Protein 8YF3 (pdb70)

Foldseek 3Di:
DAPADALVLLVVLQVQQLFEEEAECQFLHQLVSLLSNLRYPYLAYEHQDPQRVVLNCVSVVVHHYDNDDLLVDALVNVCVSRVHDAQRHAEYHYEDDEVPDDDDVLVSSLRRCLRRVHQKYKYWYDYDDDPVGPVVVVVVSCVSLVVSAWDKDKDWDQCQQQQFLARDTTIMMMIGHNVLCVLLVNDNVCVVLLQFHGDDDFHHLLNFQPDADDDVVVVVVQLVVQCPDDCCVQFVVQDDAQDCQWAPSVVSVEIEGHRNGRGYQQALQQRYAYRHGRGGDFLQSLCRSLNHHNPRDRDDDRSRSSNSSRPHRRSSSSNSSSNSCCVSGVVSD

Solvent-accessible surface area: 14951 Å² total; per-residue (Å²): 115,162,11,75,10,102,15,89,38,0,70,78,9,48,90,97,55,82,5,31,0,0,0,0,35,6,21,1,0,2,8,0,0,0,0,3,13,6,0,0,107,10,22,0,0,5,19,122,68,116,34,2,57,125,0,0,38,44,0,5,108,106,12,70,48,12,68,60,36,7,87,139,12,69,2,37,47,0,17,176,81,30,62,28,144,58,119,80,0,22,0,0,2,1,28,3,58,113,200,137,149,143,96,36,19,3,77,41,0,10,91,0,0,129,32,0,34,0,33,0,0,1,0,6,5,54,56,57,44,83,182,69,73,32,177,79,18,60,51,134,0,38,84,16,0,84,124,21,33,5,15,12,19,50,84,87,2,46,0,0,54,12,22,0,0,0,32,10,87,69,23,1,0,0,0,0,15,84,76,9,0,92,149,23,45,17,68,115,159,59,10,72,52,0,12,5,103,80,96,33,167,49,10,25,0,23,99,16,15,53,77,33,159,49,85,104,139,62,19,93,59,24,31,57,149,10,44,151,29,39,79,48,134,147,23,1,55,121,5,70,104,79,10,166,123,52,13,41,5,146,113,94,122,28,66,0,0,0,69,126,87,13,0,8,26,5,58,32,105,28,35,15,4,6,20,59,67,17,3,48,3,0,12,32,6,14,25,4,0,0,0,0,0,57,71,6,80,22,31,40,61,68,79,67,37,16,46,13,0,7,142,8,4,0,0,9,1,4,29,20,0,0,68,10,0,50,126,58,0,15,59,109,86

B-factor: mean 28.95, std 9.57, range [14.94, 94.4]

Sequence (333 aa):
MKLPYKLQDVYDGESQAKFTVISTFAGGGGSSTGYRLAGAKILCINEFVEEARKTYAANYPSTPIVPDDIKQLTGGDFLKITGLKPRELDILDGSPPCVENIEDLFFEFIRVAKGIQPKVIVAENVKGLTIGEAKTYYAKITNAFEDIGYLVTSKVMKSSHYGVGQARERLIFIAVRQDIADKVGLNILTVSSLFPPTSSEDTTIGDIIGGVEQDPEYIQSLVDHMTKSGIYKKVVSKMPKNPKKILSGMDYNTKRASFYKPSPTLTASGGLIHWNEDRVLSVPELKRIQSLPDDFILTGSHSQQTERVGRMVPPLMMKAIAENIYKEVLSKL

Secondary structure (DSSP, 8-state):
--S---HHHHHHHHTT--EEEEEES-TTSHHHHHHHHTTEEEEEEE---HHHHHHHHHH-TTS-EE-S-GGG--HHHHHHHHTPPTT--SEEEE----------HHHHHHHHHHHH--SEEEEEE-----TTTHHHHHHHHHHHHHHTTEEEEEEEEEGGGTT-SB--EEEEEEEEEHHHHHHHT--TTTGGGGSPPP--S---HHHH-TT----HHHHHHHHHHHHTSHHHHHTGGGSPSS-SS-EEGGG---EE--TTSPBPPP-SS--PBPSSSSSBPPHHHHHHHTT--TT----S-HHHHHHHHHTPPPHHHHHHHHHHHHHHTGGG-

Nearest PDB structures (foldseek):
  2uz4-assembly1_A  TM=7.496E-01  e=6.036E-19  Haemophilus parahaemolyticus
  2uyc-assembly1_A  TM=7.485E-01  e=6.036E-19  Haemophilus haemolyticus
  1svu-assembly2_B  TM=7.707E-01  e=8.615E-19  Haemophilus haemolyticus
  2i9k-assembly1_A  TM=7.432E-01  e=4.762E-19  Haemophilus haemolyticus
  2z6q-assembly1_A  TM=7.399E-01  e=6.861E-18  Haemophilus parahaemolyticus

Radius of gyration: 20.13 Å; Cα contacts (8 Å, |Δi|>4): 696; chains: 1; bounding box: 50×45×51 Å

Structure (mmCIF, N/CA/C/O backbone):
data_8YF3
#
_entry.id   8YF3
#
_cell.length_a   40.261
_cell.length_b   42.131
_cell.length_c   98.003
_cell.angle_alpha   90.00
_cell.angle_beta   96.05
_cell.angle_gamma   90.00
#
_symmetry.space_group_name_H-M   'P 1 21 1'
#
loop_
_entity.id
_entity.type
_entity.pdbx_description
1 polymer 'Cytosine-specific methyltransferase'
2 non-polymer '(2S)-4-[{[(2S,3S,4R,5R)-5-(6-amino-9H-purin-9-yl)-3,4-dihydroxytetrahydrofuran-2-yl]methyl}(carboxylatomethyl)sulfonio] -2-ammoniobutanoate'
3 water water
#
loop_
_atom_site.group_PDB
_atom_site.id
_atom_site.type_symbol
_atom_site.label_atom_id
_atom_site.label_alt_id
_atom_site.label_comp_id
_atom_site.label_asym_id
_atom_site.label_entity_id
_atom_site.label_seq_id
_atom_site.pdbx_PDB_ins_code
_atom_site.Cartn_x
_atom_site.Cartn_y
_atom_site.Cartn_z
_atom_site.occupancy
_atom_site.B_iso_or_equiv
_atom_site.auth_seq_id
_atom_site.auth_comp_id
_atom_site.auth_asym_id
_atom_site.auth_atom_id
_atom_site.pdbx_PDB_model_num
ATOM 1 N N . MET A 1 1 ? -1.314 -2.959 34.159 1.00 46.60 1 MET A N 1
ATOM 2 C CA . MET A 1 1 ? -0.520 -3.783 35.062 1.00 49.00 1 MET A CA 1
ATOM 3 C C . MET A 1 1 ? 0.128 -2.948 36.166 1.00 44.78 1 MET A C 1
ATOM 4 O O . MET A 1 1 ? 0.354 -1.747 36.001 1.00 47.46 1 MET A O 1
ATOM 9 N N . LYS A 1 2 ? 0.412 -3.600 37.291 1.00 44.19 2 LYS A N 1
ATOM 10 C CA . LYS A 1 2 ? 1.014 -2.984 38.466 1.00 44.92 2 LYS A CA 1
ATOM 11 C C . LYS A 1 2 ? 2.466 -3.434 38.610 1.00 37.38 2 LYS A C 1
ATOM 12 O O . LYS A 1 2 ? 2.800 -4.583 38.307 1.00 34.75 2 LYS A O 1
ATOM 18 N N . LEU A 1 3 ? 3.332 -2.519 39.067 1.00 33.14 3 LEU A N 1
ATOM 19 C CA . LEU A 1 3 ? 4.721 -2.877 39.347 1.00 34.80 3 LEU A CA 1
ATOM 20 C C . LEU A 1 3 ? 4.915 -3.166 40.835 1.00 34.34 3 LEU A C 1
ATOM 21 O O . LEU A 1 3 ? 4.408 -2.424 41.685 1.00 38.86 3 LEU A O 1
ATOM 26 N N . PRO A 1 4 ? 5.661 -4.212 41.199 1.00 30.00 4 PRO A N 1
ATOM 27 C CA . PRO A 1 4 ? 6.438 -5.089 40.319 1.00 29.98 4 PRO A CA 1
ATOM 28 C C . PRO A 1 4 ? 5.676 -6.299 39.803 1.00 23.09 4 PRO A C 1
ATOM 29 O O . PRO A 1 4 ? 4.626 -6.677 40.317 1.00 27.32 4 PRO A O 1
ATOM 33 N N . TYR A 1 5 ? 6.229 -6.929 38.774 1.00 19.77 5 TYR A N 1
ATOM 34 C CA . TYR A 1 5 ? 5.761 -8.202 38.253 1.00 22.79 5 TYR A CA 1
ATOM 35 C C . TYR A 1 5 ? 6.993 -9.022 37.918 1.00 23.80 5 TYR A C 1
ATOM 36 O O . TYR A 1 5 ? 8.117 -8.523 37.958 1.00 25.48 5 TYR A O 1
ATOM 45 N N . LYS A 1 6 ? 6.790 -10.291 37.602 1.00 25.94 6 LYS A N 1
ATOM 46 C CA . LYS A 1 6 ? 7.906 -11.191 37.381 1.00 21.72 6 LYS A CA 1
ATOM 47 C C . LYS A 1 6 ? 7.750 -11.896 36.036 1.00 26.58 6 LYS A C 1
ATOM 48 O O . LYS A 1 6 ? 6.700 -11.831 35.384 1.00 25.43 6 LYS A O 1
ATOM 54 N N . LEU A 1 7 ? 8.830 -12.565 35.615 1.00 27.19 7 LEU A N 1
ATOM 55 C CA . LEU A 1 7 ? 8.839 -13.246 34.324 1.00 28.24 7 LEU A CA 1
ATOM 56 C C . LEU A 1 7 ? 7.664 -14.202 34.170 1.00 26.90 7 LEU A C 1
ATOM 57 O O . LEU A 1 7 ? 7.130 -14.350 33.065 1.00 26.86 7 LEU A O 1
ATOM 62 N N . GLN A 1 8 ? 7.246 -14.849 35.260 1.00 23.93 8 GLN A N 1
ATOM 63 C CA . GLN A 1 8 ? 6.159 -15.813 35.174 1.00 30.20 8 GLN A CA 1
ATOM 64 C C . GLN A 1 8 ? 4.861 -15.153 34.718 1.00 26.01 8 GLN A C 1
ATOM 65 O O . GLN A 1 8 ? 4.053 -15.798 34.053 1.00 25.34 8 GLN A O 1
ATOM 71 N N . ASP A 1 9 ? 4.646 -13.879 35.061 1.00 26.68 9 ASP A N 1
ATOM 72 C CA . ASP A 1 9 ? 3.479 -13.170 34.546 1.00 27.82 9 ASP A CA 1
ATOM 73 C C . ASP A 1 9 ? 3.598 -12.950 33.043 1.00 24.35 9 ASP A C 1
ATOM 74 O O . ASP A 1 9 ? 2.599 -12.999 32.319 1.00 24.62 9 ASP A O 1
ATOM 79 N N . VAL A 1 10 ? 4.815 -12.706 32.558 1.00 22.68 10 VAL A N 1
ATOM 80 C CA . VAL A 1 10 ? 5.044 -12.572 31.122 1.00 25.56 10 VAL A CA 1
ATOM 81 C C . VAL A 1 10 ? 4.740 -13.886 30.418 1.00 26.72 10 VAL A C 1
ATOM 82 O O . VAL A 1 10 ? 4.077 -13.918 29.372 1.00 26.16 10 VAL A O 1
ATOM 86 N N . TYR A 1 11 ? 5.227 -14.993 30.983 1.00 26.12 11 TYR A N 1
ATOM 87 C CA . TYR A 1 11 ? 4.916 -16.305 30.427 1.00 28.31 11 TYR A CA 1
ATOM 88 C C . TYR A 1 11 ? 3.417 -16.582 30.478 1.00 28.08 11 TYR A C 1
ATOM 89 O O . TYR A 1 11 ? 2.851 -17.138 29.531 1.00 32.30 11 TYR A O 1
ATOM 98 N N . ASP A 1 12 ? 2.755 -16.195 31.573 1.00 26.61 12 ASP A N 1
ATOM 99 C CA . ASP A 1 12 ? 1.313 -16.404 31.674 1.00 28.27 12 ASP A CA 1
ATOM 100 C C . ASP A 1 12 ? 0.571 -15.652 30.574 1.00 28.74 12 ASP A C 1
ATOM 101 O O . ASP A 1 12 ? -0.293 -16.219 29.896 1.00 27.65 12 ASP A O 1
ATOM 106 N N . GLY A 1 13 ? 0.892 -14.369 30.385 1.00 29.28 13 GLY A N 1
ATOM 107 C CA . GLY A 1 13 ? 0.280 -13.613 29.300 1.00 26.78 13 GLY A CA 1
ATOM 108 C C . GLY A 1 13 ? 0.576 -14.211 27.938 1.00 30.62 13 GLY A C 1
ATOM 109 O O . GLY A 1 13 ? -0.313 -14.332 27.091 1.00 34.35 13 GLY A O 1
ATOM 110 N N . GLU A 1 14 ? 1.831 -14.596 27.711 1.00 29.02 14 GLU A N 1
ATOM 111 C CA . GLU A 1 14 ? 2.214 -15.208 26.444 1.00 30.83 14 GLU A CA 1
ATOM 112 C C . GLU A 1 14 ? 1.411 -16.472 26.156 1.00 33.14 14 GLU A C 1
ATOM 113 O O . GLU A 1 14 ? 1.133 -16.782 24.990 1.00 30.42 14 GLU A O 1
ATOM 119 N N . SER A 1 15 ? 1.009 -17.201 27.199 1.00 28.58 15 SER A N 1
ATOM 120 C CA . SER A 1 15 ? 0.352 -18.483 27.000 1.00 31.28 15 SER A CA 1
ATOM 121 C C . SER A 1 15 ? -1.032 -18.334 26.375 1.00 33.11 15 SER A C 1
ATOM 122 O O . SER A 1 15 ? -1.567 -19.319 25.851 1.00 32.40 15 SER A O 1
ATOM 125 N N . GLN A 1 16 ? -1.617 -17.133 26.420 1.00 31.47 16 GLN A N 1
ATOM 126 C CA . GLN A 1 16 ? -2.896 -16.906 25.754 1.00 33.72 16 GLN A CA 1
ATOM 127 C C . GLN A 1 16 ? -2.778 -17.100 24.248 1.00 33.73 16 GLN A C 1
ATOM 128 O O . GLN A 1 16 ? -3.712 -17.595 23.606 1.00 32.11 16 GLN A O 1
ATOM 134 N N . ALA A 1 17 ? -1.641 -16.705 23.667 1.00 28.14 17 ALA A N 1
ATOM 135 C CA . ALA A 1 17 ? -1.402 -16.816 22.228 1.00 28.19 17 ALA A CA 1
ATOM 136 C C . ALA A 1 17 ? -2.575 -16.247 21.425 1.00 30.38 17 ALA A C 1
ATOM 137 O O . ALA A 1 17 ? -3.159 -16.910 20.559 1.00 28.44 17 ALA A O 1
ATOM 139 N N . LYS A 1 18 ? -2.926 -14.998 21.719 1.00 30.95 18 LYS A N 1
ATOM 140 C CA . LYS A 1 18 ? -4.093 -14.371 21.112 1.00 24.96 18 LYS A CA 1
ATOM 141 C C . LYS A 1 18 ? -3.799 -13.706 19.776 1.00 27.35 18 LYS A C 1
ATOM 142 O O . LYS A 1 18 ? -4.730 -13.493 18.994 1.00 24.23 18 LYS A O 1
ATOM 148 N N . PHE A 1 19 ? -2.540 -13.386 19.493 1.00 20.53 19 PHE A N 1
ATOM 149 C CA . PHE A 1 19 ? -2.139 -12.817 18.214 1.00 19.59 19 PHE A CA 1
ATOM 150 C C . PHE A 1 19 ? -0.642 -13.052 18.057 1.00 21.40 19 PHE A C 1
ATOM 151 O O . PHE A 1 19 ? 0.058 -13.345 19.032 1.00 20.53 19 PHE A O 1
ATOM 159 N N . THR A 1 20 ? -0.158 -12.927 16.827 1.00 20.70 20 THR A N 1
ATOM 160 C CA . THR A 1 20 ? 1.229 -13.246 16.504 1.00 19.42 20 THR A CA 1
ATOM 161 C C . THR A 1 20 ? 2.030 -11.974 16.291 1.00 18.81 20 THR A C 1
ATOM 162 O O . THR A 1 20 ? 1.517 -10.991 15.740 1.00 16.12 20 THR A O 1
ATOM 166 N N . VAL A 1 21 ? 3.298 -12.008 16.726 1.00 20.87 21 VAL A N 1
ATOM 167 C CA . VAL A 1 21 ? 4.204 -10.871 16.623 1.00 19.70 21 VAL A CA 1
ATOM 168 C C . VAL A 1 21 ? 5.571 -11.341 16.119 1.00 19.65 21 VAL A C 1
ATOM 169 O O . VAL A 1 21 ? 6.078 -12.394 16.523 1.00 19.63 21 VAL A O 1
ATOM 173 N N . ILE A 1 22 ? 6.156 -10.568 15.210 1.00 19.06 22 ILE A N 1
ATOM 174 C CA . ILE A 1 22 ? 7.586 -10.627 14.946 1.00 19.18 22 ILE A CA 1
ATOM 175 C C . ILE A 1 22 ? 8.193 -9.315 15.423 1.00 20.05 22 ILE A C 1
ATOM 176 O O . ILE A 1 22 ? 7.722 -8.236 15.049 1.00 19.64 22 ILE A O 1
ATOM 181 N N . SER A 1 23 ? 9.221 -9.402 16.269 1.00 21.54 23 SER A N 1
ATOM 182 C CA . SER A 1 23 ? 9.891 -8.216 16.789 1.00 20.49 23 SER A CA 1
ATOM 183 C C . SER A 1 23 ? 11.261 -8.107 16.129 1.00 21.45 23 SER A C 1
ATOM 184 O O . SER A 1 23 ? 12.161 -8.899 16.431 1.00 22.05 23 SER A O 1
ATOM 187 N N . THR A 1 24 ? 11.415 -7.126 15.239 1.00 20.44 24 THR A N 1
ATOM 188 C CA . THR A 1 24 ? 12.708 -6.776 14.667 1.00 20.35 24 THR A CA 1
ATOM 189 C C . THR A 1 24 ? 13.416 -5.760 15.565 1.00 20.91 24 THR A C 1
ATOM 190 O O . THR A 1 24 ? 12.790 -5.056 16.362 1.00 21.07 24 THR A O 1
ATOM 194 N N . PHE A 1 25 ? 14.741 -5.676 15.422 1.00 18.99 25 PHE A N 1
ATOM 195 C CA . PHE A 1 25 ? 15.546 -4.860 16.327 1.00 18.36 25 PHE A CA 1
ATOM 196 C C . PHE A 1 25 ? 15.166 -5.178 17.769 1.00 18.24 25 PHE A C 1
ATOM 197 O O . PHE A 1 25 ? 14.853 -4.300 18.571 1.00 17.99 25 PHE A O 1
ATOM 205 N N . ALA A 1 26 ? 15.149 -6.474 18.079 1.00 15.83 26 ALA A N 1
ATOM 206 C CA . ALA A 1 26 ? 14.439 -6.930 19.264 1.00 19.33 26 ALA A CA 1
ATOM 207 C C . ALA A 1 26 ? 15.147 -6.531 20.551 1.00 20.18 26 ALA A C 1
ATOM 208 O O . ALA A 1 26 ? 14.494 -6.409 21.589 1.00 17.00 26 ALA A O 1
ATOM 210 N N . GLY A 1 27 ? 16.465 -6.317 20.509 1.00 18.15 27 GLY A N 1
ATOM 211 C CA . GLY A 1 27 ? 17.182 -5.891 21.697 1.00 17.62 27 GLY A CA 1
ATOM 212 C C . GLY A 1 27 ? 17.216 -6.959 22.780 1.00 20.88 27 GLY A C 1
ATOM 213 O O . GLY A 1 27 ? 17.189 -8.171 22.517 1.00 19.09 27 GLY A O 1
ATOM 214 N N . GLY A 1 28 ? 17.301 -6.494 24.028 1.00 19.47 28 GLY A N 1
ATOM 215 C CA . GLY A 1 28 ? 17.089 -7.378 25.153 1.00 19.53 28 GLY A CA 1
ATOM 216 C C . GLY A 1 28 ? 15.651 -7.827 25.307 1.00 22.05 28 GLY A C 1
ATOM 217 O O . GLY A 1 28 ? 15.385 -8.743 26.092 1.00 21.80 28 GLY A O 1
ATOM 218 N N . GLY A 1 29 ? 14.732 -7.212 24.574 1.00 22.70 29 GLY A N 1
ATOM 219 C CA . GLY A 1 29 ? 13.353 -7.641 24.550 1.00 18.99 29 GLY A CA 1
ATOM 220 C C . GLY A 1 29 ? 12.398 -6.810 25.367 1.00 19.69 29 GLY A C 1
ATOM 221 O O . GLY A 1 29 ? 11.446 -7.370 25.923 1.00 21.51 29 GLY A O 1
ATOM 222 N N . GLY A 1 30 ? 12.609 -5.494 25.462 1.00 17.37 30 GLY A N 1
ATOM 223 C CA . GLY A 1 30 ? 11.634 -4.665 26.151 1.00 18.54 30 GLY A CA 1
ATOM 224 C C . GLY A 1 30 ? 10.290 -4.677 25.443 1.00 21.86 30 GLY A C 1
ATOM 225 O O . GLY A 1 30 ? 9.238 -4.814 26.074 1.00 21.05 30 GLY A O 1
ATOM 226 N N . SER A 1 31 ? 10.313 -4.562 24.114 1.00 19.81 31 SER A N 1
ATOM 227 C CA . SER A 1 31 ? 9.071 -4.566 23.333 1.00 17.99 31 SER A CA 1
ATOM 228 C C . SER A 1 31 ? 8.394 -5.924 23.395 1.00 18.47 31 SER A C 1
ATOM 229 O O . SER A 1 31 ? 7.191 -6.017 23.689 1.00 21.69 31 SER A O 1
ATOM 232 N N . SER A 1 32 ? 9.155 -6.987 23.113 1.00 20.09 32 SER A N 1
ATOM 233 C CA . SER A 1 32 ? 8.639 -8.348 23.232 1.00 21.84 32 SER A CA 1
ATOM 234 C C . SER A 1 32 ? 7.951 -8.570 24.567 1.00 23.28 32 SER A C 1
ATOM 235 O O . SER A 1 32 ? 6.878 -9.180 24.627 1.00 24.52 32 SER A O 1
ATOM 238 N N . THR A 1 33 ? 8.576 -8.109 25.656 1.00 22.44 33 THR A N 1
ATOM 239 C CA . THR A 1 33 ? 7.998 -8.311 26.980 1.00 22.93 33 THR A CA 1
ATOM 240 C C . THR A 1 33 ? 6.581 -7.744 27.046 1.00 21.82 33 THR A C 1
ATOM 241 O O . THR A 1 33 ? 5.668 -8.383 27.579 1.00 18.05 33 THR A O 1
ATOM 245 N N . GLY A 1 34 ? 6.381 -6.544 26.498 1.00 20.41 34 GLY A N 1
ATOM 246 C CA . GLY A 1 34 ? 5.059 -5.943 26.525 1.00 22.08 34 GLY A CA 1
ATOM 247 C C . GLY A 1 34 ? 4.074 -6.655 25.612 1.00 21.93 34 GLY A C 1
ATOM 248 O O . GLY A 1 34 ? 2.908 -6.848 25.973 1.00 22.57 34 GLY A O 1
ATOM 249 N N . TYR A 1 35 ? 4.529 -7.075 24.428 1.00 18.66 35 TYR A N 1
ATOM 250 C CA . TYR A 1 35 ? 3.674 -7.900 23.575 1.00 24.84 35 TYR A CA 1
ATOM 251 C C . TYR A 1 35 ? 3.246 -9.167 24.303 1.00 24.05 35 TYR A C 1
ATOM 252 O O . TYR A 1 35 ? 2.063 -9.521 24.308 1.00 22.49 35 TYR A O 1
ATOM 261 N N . ARG A 1 36 ? 4.191 -9.853 24.950 1.00 21.92 36 ARG A N 1
ATOM 262 C CA . ARG A 1 36 ? 3.843 -11.100 25.627 1.00 23.22 36 ARG A CA 1
ATOM 263 C C . ARG A 1 36 ? 2.836 -10.856 26.748 1.00 23.02 36 ARG A C 1
ATOM 264 O O . ARG A 1 36 ? 1.934 -11.671 26.971 1.00 25.69 36 ARG A O 1
ATOM 272 N N . LEU A 1 37 ? 2.969 -9.730 27.457 1.00 20.80 37 LEU A N 1
ATOM 273 C CA . LEU A 1 37 ? 2.051 -9.420 28.544 1.00 17.48 37 LEU A CA 1
ATOM 274 C C . LEU A 1 37 ? 0.642 -9.190 28.030 1.00 22.57 37 LEU A C 1
ATOM 275 O O . LEU A 1 37 ? -0.332 -9.435 28.752 1.00 18.59 37 LEU A O 1
ATOM 280 N N . ALA A 1 38 ? 0.517 -8.710 26.799 1.00 22.53 38 ALA A N 1
ATOM 281 C CA . ALA A 1 38 ? -0.779 -8.472 26.175 1.00 20.05 38 ALA A CA 1
ATOM 282 C C . ALA A 1 38 ? -1.337 -9.715 25.504 1.00 24.02 38 ALA A C 1
ATOM 283 O O . ALA A 1 38 ? -2.444 -9.664 24.951 1.00 24.94 38 ALA A O 1
ATOM 285 N N . GLY A 1 39 ? -0.601 -10.819 25.537 1.00 21.77 39 GLY A N 1
ATOM 286 C CA . GLY A 1 39 ? -1.081 -12.088 25.044 1.00 23.89 39 GLY A CA 1
ATOM 287 C C . GLY A 1 39 ? -0.427 -12.574 23.781 1.00 23.33 39 GLY A C 1
ATOM 288 O O . GLY A 1 39 ? -0.943 -13.514 23.168 1.00 25.54 39 GLY A O 1
ATOM 289 N N . ALA A 1 40 ? 0.699 -11.981 23.378 1.00 21.97 40 ALA A N 1
ATOM 290 C CA . ALA A 1 40 ? 1.282 -12.257 22.073 1.00 22.03 40 ALA A CA 1
ATOM 291 C C . ALA A 1 40 ? 2.091 -13.542 22.072 1.00 24.17 40 ALA A C 1
ATOM 292 O O . ALA A 1 40 ? 2.763 -13.875 23.049 1.00 25.33 40 ALA A O 1
ATOM 294 N N . LYS A 1 41 ? 2.034 -14.255 20.962 1.00 23.98 41 LYS A N 1
ATOM 295 C CA . LYS A 1 41 ? 2.974 -15.327 20.674 1.00 24.09 41 LYS A CA 1
ATOM 296 C C . LYS A 1 41 ? 4.050 -14.748 19.760 1.00 23.69 41 LYS A C 1
ATOM 297 O O . LYS A 1 41 ? 3.778 -14.435 18.598 1.00 22.62 41 LYS A O 1
ATOM 303 N N . ILE A 1 42 ? 5.263 -14.591 20.295 1.00 20.11 42 ILE A N 1
ATOM 304 C CA . ILE A 1 42 ? 6.403 -14.070 19.537 1.00 24.82 42 ILE A CA 1
ATOM 305 C C . ILE A 1 42 ? 6.891 -15.172 18.599 1.00 25.07 42 ILE A C 1
ATOM 306 O O . ILE A 1 42 ? 7.477 -16.156 19.054 1.00 24.17 42 ILE A O 1
ATOM 311 N N . LEU A 1 43 ? 6.660 -15.012 17.289 1.00 22.75 43 LEU A N 1
ATOM 312 C CA . LEU A 1 43 ? 7.049 -16.058 16.347 1.00 21.45 43 LEU A CA 1
ATOM 313 C C . LEU A 1 43 ? 8.559 -16.119 16.165 1.00 22.09 43 LEU A C 1
ATOM 314 O O . LEU A 1 43 ? 9.128 -17.212 16.033 1.00 22.85 43 LEU A O 1
ATOM 319 N N . CYS A 1 44 ? 9.218 -14.964 16.129 1.00 21.30 44 CYS A N 1
ATOM 320 C CA . CYS A 1 44 ? 10.676 -14.907 16.085 1.00 22.04 44 CYS A CA 1
ATOM 321 C C . CYS A 1 44 ? 11.096 -13.456 16.274 1.00 21.73 44 CYS A C 1
ATOM 322 O O . CYS A 1 44 ? 10.269 -12.541 16.265 1.00 18.47 44 CYS A O 1
ATOM 325 N N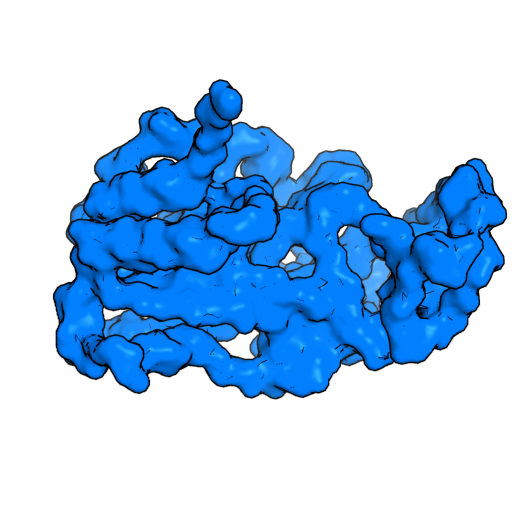 . ILE A 1 45 ? 12.397 -13.258 16.471 1.00 23.27 45 ILE A N 1
ATOM 326 C CA . ILE A 1 45 ? 12.962 -11.924 16.590 1.00 21.79 45 ILE A CA 1
ATOM 327 C C . ILE A 1 45 ? 14.150 -11.824 15.649 1.00 18.54 45 ILE A C 1
ATOM 328 O O . ILE A 1 45 ? 14.674 -12.831 15.174 1.00 19.98 45 ILE A O 1
ATOM 333 N N . ASN A 1 46 ? 14.550 -10.584 15.364 1.00 22.45 46 ASN A N 1
ATOM 334 C CA . ASN A 1 46 ? 15.791 -10.267 14.657 1.00 23.23 46 ASN A CA 1
ATOM 335 C C . ASN A 1 46 ? 16.614 -9.318 15.524 1.00 22.02 46 ASN A C 1
ATOM 336 O O . ASN A 1 46 ? 16.094 -8.292 15.988 1.00 18.41 46 ASN A O 1
ATOM 341 N N . GLU A 1 47 ? 17.899 -9.654 15.718 1.00 21.38 47 GLU A N 1
ATOM 342 C CA . GLU A 1 47 ? 18.808 -8.896 16.592 1.00 19.86 47 GLU A CA 1
ATOM 343 C C . GLU A 1 47 ? 20.236 -9.352 16.315 1.00 20.16 47 GLU A C 1
ATOM 344 O O . GLU A 1 47 ? 20.568 -10.516 16.564 1.00 21.29 47 GLU A O 1
ATOM 350 N N . PHE A 1 48 ? 21.093 -8.460 15.809 1.00 16.46 48 PHE A N 1
ATOM 351 C CA . PHE A 1 48 ? 22.389 -8.952 15.343 1.00 21.55 48 PHE A CA 1
ATOM 352 C C . PHE A 1 48 ? 23.545 -8.722 16.321 1.00 19.61 48 PHE A C 1
ATOM 353 O O . PHE A 1 48 ? 24.661 -9.160 16.032 1.00 22.65 48 PHE A O 1
ATOM 361 N N . VAL A 1 49 ? 23.311 -8.089 17.476 1.00 18.56 49 VAL A N 1
ATOM 362 C CA . VAL A 1 49 ? 24.351 -7.943 18.506 1.00 19.34 49 VAL A CA 1
ATOM 363 C C . VAL A 1 49 ? 24.323 -9.152 19.430 1.00 21.34 49 VAL A C 1
ATOM 364 O O . VAL A 1 49 ? 23.280 -9.481 20.005 1.00 21.92 49 VAL A O 1
ATOM 368 N N . GLU A 1 50 ? 25.490 -9.777 19.619 1.00 24.22 50 GLU A N 1
ATOM 369 C CA . GLU A 1 50 ? 25.578 -11.012 20.402 1.00 26.44 50 GLU A CA 1
ATOM 370 C C . GLU A 1 50 ? 25.037 -10.847 21.822 1.00 22.95 50 GLU A C 1
ATOM 371 O O . GLU A 1 50 ? 24.368 -11.746 22.341 1.00 20.79 50 GLU A O 1
ATOM 377 N N . GLU A 1 51 ? 25.350 -9.727 22.485 1.00 24.72 51 GLU A N 1
ATOM 378 C CA . GLU A 1 51 ? 24.985 -9.597 23.892 1.00 24.78 51 GLU A CA 1
ATOM 379 C C . GLU A 1 51 ? 23.489 -9.361 24.062 1.00 24.20 51 GLU A C 1
ATOM 380 O O . GLU A 1 51 ? 22.905 -9.804 25.060 1.00 20.71 51 GLU A O 1
ATOM 386 N N . ALA A 1 52 ? 22.862 -8.655 23.116 1.00 18.34 52 ALA A N 1
ATOM 387 C CA . ALA A 1 52 ? 21.410 -8.530 23.132 1.00 26.08 52 ALA A CA 1
ATOM 388 C C . ALA A 1 52 ? 20.750 -9.892 22.970 1.00 18.91 52 ALA A C 1
ATOM 389 O O . ALA A 1 52 ? 19.799 -10.213 23.688 1.00 22.54 52 ALA A O 1
ATOM 391 N N . ARG A 1 53 ? 21.250 -10.715 22.045 1.00 19.89 53 ARG A N 1
ATOM 392 C CA . ARG A 1 53 ? 20.696 -12.058 21.888 1.00 21.87 53 ARG A CA 1
ATOM 393 C C . ARG A 1 53 ? 20.867 -12.884 23.152 1.00 20.32 53 ARG A C 1
ATOM 394 O O . ARG A 1 53 ? 19.964 -13.634 23.526 1.00 21.12 53 ARG A O 1
ATOM 402 N N . LYS A 1 54 ? 22.033 -12.798 23.807 1.00 23.77 54 LYS A N 1
ATOM 403 C CA . LYS A 1 54 ? 22.234 -13.585 25.019 1.00 21.07 54 LYS A CA 1
ATOM 404 C C . LYS A 1 54 ? 21.245 -13.186 26.101 1.00 19.09 54 LYS A C 1
ATOM 405 O O . LYS A 1 54 ? 20.753 -14.037 26.845 1.00 19.06 54 LYS A O 1
ATOM 411 N N . THR A 1 55 ? 20.959 -11.893 26.217 1.00 19.08 55 THR A N 1
ATOM 412 C CA . THR A 1 55 ? 19.984 -11.441 27.196 1.00 20.40 55 THR A CA 1
ATOM 413 C C . THR A 1 55 ? 18.574 -11.871 26.805 1.00 20.62 55 THR A C 1
ATOM 414 O O . THR A 1 55 ? 17.825 -12.408 27.631 1.00 19.05 55 THR A O 1
ATOM 418 N N . TYR A 1 56 ? 18.199 -11.647 25.543 1.00 20.52 56 TYR A N 1
ATOM 419 C CA . TYR A 1 56 ? 16.890 -12.096 25.070 1.00 19.55 56 TYR A CA 1
ATOM 420 C C . TYR A 1 56 ? 16.698 -13.584 25.340 1.00 20.90 56 TYR A C 1
ATOM 421 O O . TYR A 1 56 ? 15.723 -14.000 25.987 1.00 20.87 56 TYR A O 1
ATOM 430 N N . ALA A 1 57 ? 17.650 -14.396 24.881 1.00 17.72 57 ALA A N 1
ATOM 431 C CA . ALA A 1 57 ? 17.557 -15.847 25.018 1.00 21.43 57 ALA A CA 1
ATOM 432 C C . ALA A 1 57 ? 17.537 -16.301 26.473 1.00 22.12 57 ALA A C 1
ATOM 433 O O . ALA A 1 57 ? 16.973 -17.361 26.773 1.00 22.91 57 ALA A O 1
ATOM 435 N N . ALA A 1 58 ? 18.152 -15.535 27.388 1.00 25.33 58 ALA A N 1
ATOM 436 C CA . ALA A 1 58 ? 18.139 -15.927 28.799 1.00 23.02 58 ALA A CA 1
ATOM 437 C C . ALA A 1 58 ? 16.746 -15.783 29.406 1.00 26.23 58 ALA A C 1
ATOM 438 O O . ALA A 1 58 ? 16.385 -16.523 30.326 1.00 25.63 58 ALA A O 1
ATOM 440 N N . ASN A 1 59 ? 15.960 -14.839 28.915 1.00 22.79 59 ASN A N 1
ATOM 441 C CA . ASN A 1 59 ? 14.629 -14.628 29.451 1.00 24.36 59 ASN A CA 1
ATOM 442 C C . ASN A 1 59 ? 13.574 -15.398 28.688 1.00 20.97 59 ASN A C 1
ATOM 443 O O . ASN A 1 59 ? 12.582 -15.821 29.291 1.00 22.35 59 ASN A O 1
ATOM 448 N N . TYR A 1 60 ? 13.794 -15.616 27.391 1.00 19.65 60 TYR A N 1
ATOM 449 C CA . TYR A 1 60 ? 12.809 -16.210 26.482 1.00 23.75 60 TYR A CA 1
ATOM 450 C C . TYR A 1 60 ? 13.467 -17.323 25.681 1.00 25.37 60 TYR A C 1
ATOM 451 O O . TYR A 1 60 ? 13.607 -17.228 24.455 1.00 26.83 60 TYR A O 1
ATOM 460 N N . PRO A 1 61 ? 13.865 -18.412 26.348 1.00 24.97 61 PRO A N 1
ATOM 461 C CA . PRO A 1 61 ? 14.666 -19.448 25.672 1.00 26.15 61 PRO A CA 1
ATOM 462 C C . PRO A 1 61 ? 13.969 -20.144 24.512 1.00 26.62 61 PRO A C 1
ATOM 463 O O . PRO A 1 61 ? 14.656 -20.751 23.684 1.00 28.93 61 PRO A O 1
ATOM 467 N N . SER A 1 62 ? 12.640 -20.073 24.412 1.00 28.75 62 SER A N 1
ATOM 468 C CA . SER A 1 62 ? 11.906 -20.759 23.349 1.00 34.13 62 SER A CA 1
ATOM 469 C C . SER A 1 62 ? 11.815 -19.962 22.054 1.00 29.06 62 SER A C 1
ATOM 470 O O . SER A 1 62 ? 11.613 -20.557 20.991 1.00 31.67 62 SER A O 1
ATOM 473 N N . THR A 1 63 ? 11.947 -18.650 22.119 1.00 23.25 63 THR A N 1
ATOM 474 C CA . THR A 1 63 ? 11.709 -17.793 20.966 1.00 24.37 63 THR A CA 1
ATOM 475 C C . THR A 1 63 ? 12.815 -17.945 19.926 1.00 27.87 63 THR A C 1
ATOM 476 O O . THR A 1 63 ? 13.996 -17.763 20.258 1.00 29.29 63 THR A O 1
ATOM 480 N N . PRO A 1 64 ? 12.494 -18.287 18.677 1.00 27.89 64 PRO A N 1
ATOM 481 C CA . PRO A 1 64 ? 13.532 -18.330 17.635 1.00 24.08 64 PRO A CA 1
ATOM 482 C C . PRO A 1 64 ? 14.154 -16.956 17.406 1.00 25.21 64 PRO A C 1
ATOM 483 O O . PRO A 1 64 ? 13.464 -15.934 17.389 1.00 22.23 64 PRO A O 1
ATOM 487 N N . ILE A 1 65 ? 15.474 -16.936 17.209 1.00 23.83 65 ILE A N 1
ATOM 488 C CA . ILE A 1 65 ? 16.222 -15.696 17.046 1.00 20.79 65 ILE A CA 1
ATOM 489 C C . ILE A 1 65 ? 16.950 -15.733 15.711 1.00 23.85 65 ILE A C 1
ATOM 490 O O . ILE A 1 65 ? 17.738 -16.652 15.454 1.00 27.48 65 ILE A O 1
ATOM 495 N N . VAL A 1 66 ? 16.705 -14.729 14.880 1.00 22.63 66 VAL A N 1
ATOM 496 C CA . VAL A 1 66 ? 17.403 -14.552 13.611 1.00 24.21 66 VAL A CA 1
ATOM 497 C C . VAL A 1 66 ? 18.539 -13.577 13.868 1.00 21.90 66 VAL A C 1
ATOM 498 O O . VAL A 1 66 ? 18.275 -12.417 14.220 1.00 23.58 66 VAL A O 1
ATOM 502 N N . PRO A 1 67 ? 19.799 -13.988 13.730 1.00 23.01 67 PRO A N 1
ATOM 503 C CA . PRO A 1 67 ? 20.913 -13.129 14.141 1.00 22.49 67 PRO A CA 1
ATOM 504 C C . PRO A 1 67 ? 21.452 -12.222 13.048 1.00 25.79 67 PRO A C 1
ATOM 505 O O . PRO A 1 67 ? 22.404 -11.477 13.313 1.00 21.41 67 PRO A O 1
ATOM 509 N N . ASP A 1 68 ? 20.863 -12.253 11.852 1.00 22.94 68 ASP A N 1
ATOM 510 C CA . ASP A 1 68 ? 21.443 -11.558 10.709 1.00 24.02 68 ASP A CA 1
ATOM 511 C C . ASP A 1 68 ? 21.255 -10.048 10.820 1.00 19.90 68 ASP A C 1
ATOM 512 O O . ASP A 1 68 ? 20.309 -9.554 11.439 1.00 18.86 68 ASP A O 1
ATOM 517 N N . ASP A 1 69 ? 22.176 -9.324 10.203 1.00 18.61 69 ASP A N 1
ATOM 518 C CA . ASP A 1 69 ? 21.944 -7.953 9.764 1.00 24.89 69 ASP A CA 1
ATOM 519 C C . ASP A 1 69 ? 20.640 -7.872 8.971 1.00 24.04 69 ASP A C 1
ATOM 520 O O . ASP A 1 69 ? 20.467 -8.586 7.981 1.00 20.95 69 ASP A O 1
ATOM 525 N N . ILE A 1 70 ? 19.715 -7.010 9.412 1.00 21.44 70 ILE A N 1
ATOM 526 C CA . ILE A 1 70 ? 18.425 -6.879 8.724 1.00 23.32 70 ILE A CA 1
ATOM 527 C C . ILE A 1 70 ? 18.621 -6.554 7.250 1.00 24.65 70 ILE A C 1
ATOM 528 O O . ILE A 1 70 ? 17.800 -6.939 6.401 1.00 22.70 70 ILE A O 1
ATOM 533 N N . LYS A 1 71 ? 19.728 -5.886 6.908 1.00 26.15 71 LYS A N 1
ATOM 534 C CA . LYS A 1 71 ? 19.985 -5.556 5.510 1.00 28.61 71 LYS A CA 1
ATOM 535 C C . LYS A 1 71 ? 20.158 -6.795 4.637 1.00 27.98 71 LYS A C 1
ATOM 536 O O . LYS A 1 71 ? 19.990 -6.706 3.415 1.00 30.74 71 LYS A O 1
ATOM 542 N N . GLN A 1 72 ? 20.478 -7.942 5.223 1.00 27.22 72 GLN A N 1
ATOM 543 C CA . GLN A 1 72 ? 20.619 -9.176 4.468 1.00 27.34 72 GLN A CA 1
ATOM 544 C C . GLN A 1 72 ? 19.314 -9.960 4.358 1.00 30.26 72 GLN A C 1
ATOM 545 O O . GLN A 1 72 ? 19.287 -10.987 3.675 1.00 25.32 72 GLN A O 1
ATOM 551 N N . LEU A 1 73 ? 18.236 -9.500 4.995 1.00 25.48 73 LEU A N 1
ATOM 552 C CA . LEU A 1 73 ? 17.007 -10.262 5.125 1.00 25.29 73 LEU A CA 1
ATOM 553 C C . LEU A 1 73 ? 15.882 -9.609 4.331 1.00 24.37 73 LEU A C 1
ATOM 554 O O . LEU A 1 73 ? 15.856 -8.389 4.148 1.00 24.47 73 LEU A O 1
ATOM 559 N N . THR A 1 74 ? 14.945 -10.435 3.875 1.00 25.71 74 THR A N 1
ATOM 560 C CA . THR A 1 74 ? 13.713 -9.980 3.240 1.00 25.10 74 THR A CA 1
ATOM 561 C C . THR A 1 74 ? 12.528 -10.414 4.093 1.00 22.76 74 THR A C 1
ATOM 562 O O . THR A 1 74 ? 12.650 -11.288 4.953 1.00 22.63 74 THR A O 1
ATOM 566 N N . GLY A 1 75 ? 11.363 -9.815 3.846 1.00 25.87 75 GLY A N 1
ATOM 567 C CA . GLY A 1 75 ? 10.160 -10.303 4.510 1.00 24.82 75 GLY A CA 1
ATOM 568 C C . GLY A 1 75 ? 9.915 -11.772 4.226 1.00 23.55 75 GLY A C 1
ATOM 569 O O . GLY A 1 75 ? 9.515 -12.529 5.116 1.00 21.46 75 GLY A O 1
ATOM 570 N N . GLY A 1 76 ? 10.205 -12.203 2.993 1.00 23.47 76 GLY A N 1
ATOM 571 C CA . GLY A 1 76 ? 10.043 -13.603 2.630 1.00 23.23 76 GLY A CA 1
ATOM 572 C C . GLY A 1 76 ? 10.884 -14.539 3.470 1.00 24.56 76 GLY A C 1
ATOM 573 O O . GLY A 1 76 ? 10.444 -15.643 3.805 1.00 26.07 76 GLY A O 1
ATOM 574 N N . ASP A 1 77 ? 12.112 -14.117 3.813 1.00 23.66 77 ASP A N 1
ATOM 575 C CA . ASP A 1 77 ? 12.922 -14.860 4.782 1.00 23.86 77 ASP A CA 1
ATOM 576 C C . ASP A 1 77 ? 12.182 -15.054 6.100 1.00 21.20 77 ASP A C 1
ATOM 577 O O . ASP A 1 77 ? 12.131 -16.167 6.639 1.00 20.98 77 ASP A O 1
ATOM 582 N N . PHE A 1 78 ? 11.643 -13.971 6.663 1.00 20.22 78 PHE A N 1
ATOM 583 C CA . PHE A 1 78 ? 10.861 -14.095 7.895 1.00 20.64 78 PHE A CA 1
ATOM 584 C C . PHE A 1 78 ? 9.667 -15.024 7.707 1.00 22.48 78 PHE A C 1
ATOM 585 O O . PHE A 1 78 ? 9.388 -15.871 8.566 1.00 23.26 78 PHE A O 1
ATOM 593 N N . LEU A 1 79 ? 8.947 -14.880 6.591 1.00 22.89 79 LEU A N 1
ATOM 594 C CA . LEU A 1 79 ? 7.816 -15.763 6.325 1.00 22.54 79 LEU A CA 1
ATOM 595 C C . LEU A 1 79 ? 8.266 -17.217 6.300 1.00 21.94 79 LEU A C 1
ATOM 596 O O . LEU A 1 79 ? 7.640 -18.085 6.919 1.00 22.13 79 LEU A O 1
ATOM 601 N N . LYS A 1 80 ? 9.374 -17.495 5.604 1.00 25.43 80 LYS A N 1
ATOM 602 C CA . LYS A 1 80 ? 9.883 -18.860 5.534 1.00 25.24 80 LYS A CA 1
ATOM 603 C C . LYS A 1 80 ? 10.299 -19.365 6.909 1.00 23.94 80 LYS A C 1
ATOM 604 O O . LYS A 1 80 ? 10.095 -20.539 7.233 1.00 25.48 80 LYS A O 1
ATOM 610 N N . ILE A 1 81 ? 10.889 -18.493 7.734 1.00 28.95 81 ILE A N 1
ATOM 611 C CA . ILE A 1 81 ? 11.368 -18.915 9.049 1.00 24.90 81 ILE A CA 1
ATOM 612 C C . ILE A 1 81 ? 10.198 -19.299 9.953 1.00 27.05 81 ILE A C 1
ATOM 613 O O . ILE A 1 81 ? 10.259 -20.299 10.677 1.00 26.77 81 ILE A O 1
ATOM 618 N N . THR A 1 82 ? 9.113 -18.525 9.919 1.00 25.11 82 THR A N 1
ATOM 619 C CA . THR A 1 82 ? 7.990 -18.699 10.838 1.00 23.67 82 THR A CA 1
ATOM 620 C C . THR A 1 82 ? 6.882 -19.589 10.291 1.00 27.41 82 THR A C 1
ATOM 621 O O . THR A 1 82 ? 5.920 -19.869 11.020 1.00 26.04 82 THR A O 1
ATOM 625 N N . GLY A 1 83 ? 6.972 -20.011 9.030 1.00 26.34 83 GLY A N 1
ATOM 626 C CA . GLY A 1 83 ? 5.926 -20.816 8.430 1.00 23.77 83 GLY A CA 1
ATOM 627 C C . GLY A 1 83 ? 4.671 -20.056 8.066 1.00 30.10 83 GLY A C 1
ATOM 628 O O . GLY A 1 83 ? 3.602 -20.659 7.941 1.00 29.74 83 GLY A O 1
ATOM 629 N N . LEU A 1 84 ? 4.759 -18.746 7.899 1.00 29.59 84 LEU A N 1
ATOM 630 C CA . LEU A 1 84 ? 3.588 -17.955 7.571 1.00 26.68 84 LEU A CA 1
ATOM 631 C C . LEU A 1 84 ? 3.503 -17.695 6.075 1.00 27.25 84 LEU A C 1
ATOM 632 O O . LEU A 1 84 ? 4.498 -17.738 5.349 1.00 27.04 84 LEU A O 1
ATOM 637 N N . LYS A 1 85 ? 2.262 -17.442 5.616 1.00 25.14 85 LYS A N 1
ATOM 638 C CA . LYS A 1 85 ? 1.970 -16.836 4.333 1.00 26.46 85 LYS A CA 1
ATOM 639 C C . LYS A 1 85 ? 1.947 -15.325 4.487 1.00 25.88 85 LYS A C 1
ATOM 640 O O . LYS A 1 85 ? 1.769 -14.812 5.602 1.00 23.20 85 LYS A O 1
ATOM 646 N N . PRO A 1 86 ? 2.123 -14.571 3.397 1.00 25.76 86 PRO A N 1
ATOM 647 C CA . PRO A 1 86 ? 1.964 -13.115 3.494 1.00 25.85 86 PRO A CA 1
ATOM 648 C C . PRO A 1 86 ? 0.569 -12.790 4.013 1.00 23.84 86 PRO A C 1
ATOM 649 O O . PRO A 1 86 ? -0.367 -13.564 3.815 1.00 24.93 86 PRO A O 1
ATOM 653 N N . ARG A 1 87 ? 0.471 -11.668 4.736 1.00 21.59 87 ARG A N 1
ATOM 654 C CA . ARG A 1 87 ? -0.771 -11.134 5.293 1.00 24.10 87 ARG A CA 1
ATOM 655 C C . ARG A 1 87 ? -1.201 -11.840 6.581 1.00 22.02 87 ARG A C 1
ATOM 656 O O . ARG A 1 87 ? -2.034 -11.328 7.334 1.00 21.64 87 ARG A O 1
ATOM 664 N N . GLU A 1 88 ? -0.599 -13.001 6.845 1.00 22.53 88 GLU A N 1
ATOM 665 C CA . GLU A 1 88 ? -0.999 -13.824 7.984 1.00 23.96 88 GLU A CA 1
ATOM 666 C C . GLU A 1 88 ? -0.497 -13.269 9.325 1.00 23.98 88 GLU A C 1
ATOM 667 O O . GLU A 1 88 ? -1.141 -13.482 10.362 1.00 23.21 88 GLU A O 1
ATOM 673 N N . LEU A 1 89 ? 0.625 -12.555 9.340 1.00 21.01 89 LEU A N 1
ATOM 674 C CA . LEU A 1 89 ? 1.182 -12.085 10.609 1.00 19.55 89 LEU A CA 1
ATOM 675 C C . LEU A 1 89 ? 0.340 -10.942 11.167 1.00 18.26 89 LEU A C 1
ATOM 676 O O . LEU A 1 89 ? -0.011 -10.008 10.443 1.00 22.44 89 LEU A O 1
ATOM 681 N N . ASP A 1 90 ? 0.022 -11.007 12.463 1.00 17.18 90 ASP A N 1
ATOM 682 C CA . ASP A 1 90 ? -0.833 -9.985 13.064 1.00 17.69 90 ASP A CA 1
ATOM 683 C C . ASP A 1 90 ? -0.092 -8.670 13.292 1.00 20.67 90 ASP A C 1
ATOM 684 O O . ASP A 1 90 ? -0.577 -7.607 12.892 1.00 20.09 90 ASP A O 1
ATOM 689 N N . ILE A 1 91 ? 1.066 -8.701 13.968 1.00 18.15 91 ILE A N 1
ATOM 690 C CA . ILE A 1 91 ? 1.798 -7.474 14.276 1.00 15.10 91 ILE A CA 1
ATOM 691 C C . ILE A 1 91 ? 3.268 -7.679 13.933 1.00 17.89 91 ILE A C 1
ATOM 692 O O . ILE A 1 91 ? 3.897 -8.617 14.438 1.00 18.61 91 ILE A O 1
ATOM 697 N N . LEU A 1 92 ? 3.812 -6.803 13.087 1.00 18.16 92 LEU A N 1
ATOM 698 C CA . LEU A 1 92 ? 5.258 -6.679 12.903 1.00 16.19 92 LEU A CA 1
ATOM 699 C C . LEU A 1 92 ? 5.756 -5.492 13.727 1.00 18.41 92 LEU A C 1
ATOM 700 O O . LEU A 1 92 ? 5.297 -4.356 13.539 1.00 16.00 92 LEU A O 1
ATOM 705 N N . ASP A 1 93 ? 6.689 -5.767 14.642 1.00 19.03 93 ASP A N 1
ATOM 706 C CA . ASP A 1 93 ? 7.278 -4.784 15.546 1.00 22.68 93 ASP A CA 1
ATOM 707 C C . ASP A 1 93 ? 8.687 -4.420 15.096 1.00 18.98 93 ASP A C 1
ATOM 708 O O . ASP A 1 93 ? 9.416 -5.270 14.584 1.00 18.71 93 ASP A O 1
ATOM 713 N N . GLY A 1 94 ? 9.061 -3.156 15.282 1.00 19.60 94 GLY A N 1
ATOM 714 C CA . GLY A 1 94 ? 10.424 -2.728 15.028 1.00 20.02 94 GLY A CA 1
ATOM 715 C C . GLY A 1 94 ? 10.739 -1.433 15.741 1.00 23.92 94 GLY A C 1
ATOM 716 O O . GLY A 1 94 ? 9.876 -0.569 15.909 1.00 21.80 94 GLY A O 1
ATOM 717 N N . SER A 1 95 ? 11.984 -1.305 16.188 1.00 23.51 95 SER A N 1
ATOM 718 C CA . SER A 1 95 ? 12.498 -0.023 16.668 1.00 25.72 95 SER A CA 1
ATOM 719 C C . SER A 1 95 ? 13.905 0.135 16.130 1.00 28.81 95 SER A C 1
ATOM 720 O O . SER A 1 95 ? 14.896 -0.041 16.855 1.00 28.87 95 SER A O 1
ATOM 723 N N . PRO A 1 96 ? 14.035 0.453 14.847 1.00 25.36 96 PRO A N 1
ATOM 724 C CA . PRO A 1 96 ? 15.361 0.634 14.256 1.00 28.21 96 PRO A CA 1
ATOM 725 C C . PRO A 1 96 ? 16.095 1.760 14.957 1.00 31.12 96 PRO A C 1
ATOM 726 O O . PRO A 1 96 ? 15.480 2.756 15.364 1.00 31.32 96 PRO A O 1
ATOM 730 N N . PRO A 1 97 ? 17.408 1.637 15.120 1.00 36.17 97 PRO A N 1
ATOM 731 C CA . PRO A 1 97 ? 18.154 2.623 15.905 1.00 34.68 97 PRO A CA 1
ATOM 732 C C . PRO A 1 97 ? 18.503 3.860 15.086 1.00 40.62 97 PRO A C 1
ATOM 733 O O . PRO A 1 97 ? 18.251 3.944 13.878 1.00 36.68 97 PRO A O 1
ATOM 737 N N . CYS A 1 98 ? 19.040 4.842 15.820 1.00 42.83 98 CYS A N 1
ATOM 738 C CA . CYS A 1 98 ? 19.873 5.968 15.364 1.00 49.20 98 CYS A CA 1
ATOM 739 C C . CYS A 1 98 ? 19.145 7.297 15.344 1.00 46.58 98 CYS A C 1
ATOM 740 O O . CYS A 1 98 ? 19.789 8.349 15.418 1.00 50.17 98 CYS A O 1
ATOM 743 N N . VAL A 1 131 ? 28.287 15.413 1.219 1.00 46.17 131 VAL A N 1
ATOM 744 C CA . VAL A 1 131 ? 27.462 14.478 1.980 1.00 46.00 131 VAL A CA 1
ATOM 745 C C . VAL A 1 131 ? 27.908 13.039 1.683 1.00 46.40 131 VAL A C 1
ATOM 746 O O . VAL A 1 131 ? 28.619 12.794 0.703 1.00 48.39 131 VAL A O 1
ATOM 750 N N . GLU A 1 132 ? 27.505 12.119 2.566 1.00 51.16 132 GLU A N 1
ATOM 751 C CA . GLU A 1 132 ? 27.891 10.713 2.537 1.00 52.17 132 GLU A CA 1
ATOM 752 C C . GLU A 1 132 ? 26.647 9.897 2.838 1.00 51.22 132 GLU A C 1
ATOM 753 O O . GLU A 1 132 ? 25.718 10.393 3.474 1.00 50.84 132 GLU A O 1
ATOM 759 N N . ASN A 1 133 ? 26.594 8.666 2.329 1.00 53.94 133 ASN A N 1
ATOM 760 C CA . ASN A 1 133 ? 25.418 7.838 2.585 1.00 53.79 133 ASN A CA 1
ATOM 761 C C . ASN A 1 133 ? 25.420 7.349 4.027 1.00 53.59 133 ASN A C 1
ATOM 762 O O . ASN A 1 133 ? 26.447 6.904 4.552 1.00 55.57 133 ASN A O 1
ATOM 767 N N . ILE A 1 134 ? 24.263 7.461 4.668 1.00 51.82 134 ILE A N 1
ATOM 768 C CA . ILE A 1 134 ? 24.020 6.949 6.006 1.00 45.17 134 ILE A CA 1
ATOM 769 C C . ILE A 1 134 ? 22.887 5.950 5.863 1.00 45.28 134 ILE A C 1
ATOM 770 O O . ILE A 1 134 ? 21.828 6.292 5.320 1.00 40.79 134 ILE A O 1
ATOM 775 N N . GLU A 1 135 ? 23.112 4.711 6.303 1.00 42.70 135 GLU A N 1
ATOM 776 C CA . GLU A 1 135 ? 22.043 3.720 6.241 1.00 40.23 135 GLU A CA 1
ATOM 777 C C . GLU A 1 135 ? 20.877 4.154 7.125 1.00 36.40 135 GLU A C 1
ATOM 778 O O . GLU A 1 135 ? 21.058 4.789 8.168 1.00 33.36 135 GLU A O 1
ATOM 784 N N . ASP A 1 136 ? 19.667 3.834 6.688 1.00 38.78 136 ASP A N 1
ATOM 785 C CA . ASP A 1 136 ? 18.470 4.091 7.481 1.00 32.33 136 ASP A CA 1
ATOM 786 C C . ASP A 1 136 ? 17.767 2.752 7.651 1.00 27.94 136 ASP A C 1
ATOM 787 O O . ASP A 1 136 ? 17.078 2.282 6.742 1.00 25.52 136 ASP A O 1
ATOM 792 N N . LEU A 1 137 ? 17.956 2.141 8.815 1.00 22.76 137 LEU A N 1
ATOM 793 C CA . LEU A 1 137 ? 17.356 0.847 9.088 1.00 24.66 137 LEU A CA 1
ATOM 794 C C . LEU A 1 137 ? 15.838 0.927 9.217 1.00 22.56 137 LEU A C 1
ATOM 795 O O . LEU A 1 137 ? 15.173 -0.111 9.153 1.00 22.58 137 LEU A O 1
ATOM 800 N N . PHE A 1 138 ? 15.274 2.122 9.412 1.00 22.01 138 PHE A N 1
ATOM 801 C CA . PHE A 1 138 ? 13.817 2.241 9.398 1.00 24.35 138 PHE A CA 1
ATOM 802 C C . PHE A 1 138 ? 13.266 1.927 8.015 1.00 23.67 138 PHE A C 1
ATOM 803 O O . PHE A 1 138 ? 12.182 1.346 7.885 1.00 25.70 138 PHE A O 1
ATOM 811 N N . PHE A 1 139 ? 13.998 2.292 6.968 1.00 22.53 139 PHE A N 1
ATOM 812 C CA . PHE A 1 139 ? 13.530 1.985 5.623 1.00 24.82 139 PHE A CA 1
ATOM 813 C C . PHE A 1 139 ? 13.828 0.544 5.234 1.00 25.29 139 PHE A C 1
ATOM 814 O O . PHE A 1 139 ? 13.093 -0.041 4.432 1.00 20.02 139 PHE A O 1
ATOM 822 N N . GLU A 1 140 ? 14.894 -0.035 5.786 1.00 22.58 140 GLU A N 1
ATOM 823 C CA . GLU A 1 140 ? 15.060 -1.483 5.744 1.00 22.00 140 GLU A CA 1
ATOM 824 C C . GLU A 1 140 ? 13.879 -2.184 6.407 1.00 21.73 140 GLU A C 1
ATOM 825 O O . GLU A 1 140 ? 13.409 -3.223 5.923 1.00 20.79 140 GLU A O 1
ATOM 831 N N . PHE A 1 141 ? 13.389 -1.628 7.518 1.00 19.26 141 PHE A N 1
ATOM 832 C CA . PHE A 1 141 ? 12.237 -2.211 8.202 1.00 18.84 141 PHE A CA 1
ATOM 833 C C . PHE A 1 141 ? 11.006 -2.185 7.297 1.00 19.19 141 PHE A C 1
ATOM 834 O O . PHE A 1 141 ? 10.329 -3.204 7.124 1.00 16.86 141 PHE A O 1
ATOM 842 N N . ILE A 1 142 ? 10.718 -1.022 6.707 1.00 16.85 142 ILE A N 1
ATOM 843 C CA . ILE A 1 142 ? 9.606 -0.883 5.769 1.00 19.56 142 ILE A CA 1
ATOM 844 C C . ILE A 1 142 ? 9.715 -1.896 4.634 1.00 20.80 142 ILE A C 1
ATOM 845 O O . ILE A 1 142 ? 8.723 -2.529 4.253 1.00 20.90 142 ILE A O 1
ATOM 850 N N . ARG A 1 143 ? 10.919 -2.047 4.066 1.00 17.69 143 ARG A N 1
ATOM 851 C CA . ARG A 1 143 ? 11.151 -3.006 2.991 1.00 18.00 143 ARG A CA 1
ATOM 852 C C . ARG A 1 143 ? 10.771 -4.424 3.403 1.00 21.20 143 ARG A C 1
ATOM 853 O O . ARG A 1 143 ? 10.116 -5.153 2.643 1.00 23.07 143 ARG A O 1
ATOM 861 N N . VAL A 1 144 ? 11.152 -4.827 4.612 1.00 19.88 144 VAL A N 1
ATOM 862 C CA . VAL A 1 144 ? 10.792 -6.150 5.117 1.00 19.93 144 VAL A CA 1
ATOM 863 C C . VAL A 1 144 ? 9.285 -6.250 5.346 1.00 22.19 144 VAL A C 1
ATOM 864 O O . VAL A 1 144 ? 8.666 -7.286 5.069 1.00 19.88 144 VAL A O 1
ATOM 868 N N . ALA A 1 145 ? 8.677 -5.182 5.866 1.00 16.39 145 ALA A N 1
ATOM 869 C CA . ALA A 1 145 ? 7.233 -5.182 6.082 1.00 19.63 145 ALA A CA 1
ATOM 870 C C . ALA A 1 145 ? 6.466 -5.343 4.770 1.00 23.21 145 ALA A C 1
ATOM 871 O O . ALA A 1 145 ? 5.376 -5.930 4.756 1.00 18.81 145 ALA A O 1
ATOM 873 N N . LYS A 1 146 ? 7.021 -4.836 3.666 1.00 22.56 146 LYS A N 1
ATOM 874 C CA . LYS A 1 146 ? 6.386 -5.005 2.359 1.00 21.71 146 LYS A CA 1
ATOM 875 C C . LYS A 1 146 ? 6.241 -6.481 2.009 1.00 25.45 146 LYS A C 1
ATOM 876 O O . LYS A 1 146 ? 5.194 -6.910 1.507 1.00 26.38 146 LYS A O 1
ATOM 882 N N . GLY A 1 147 ? 7.264 -7.282 2.306 1.00 22.35 147 GLY A N 1
ATOM 883 C CA . GLY A 1 147 ? 7.179 -8.707 2.030 1.00 23.01 147 GLY A CA 1
ATOM 884 C C . GLY A 1 147 ? 6.239 -9.438 2.969 1.00 25.11 147 GLY A C 1
ATOM 885 O O . GLY A 1 147 ? 5.522 -10.355 2.560 1.00 27.68 147 GLY A O 1
ATOM 886 N N . ILE A 1 148 ? 6.206 -9.032 4.233 1.00 22.27 148 ILE A N 1
ATOM 887 C CA . ILE A 1 148 ? 5.417 -9.767 5.218 1.00 22.16 148 ILE A CA 1
ATOM 888 C C . ILE A 1 148 ? 3.938 -9.422 5.115 1.00 22.16 148 ILE A C 1
ATOM 889 O O . ILE A 1 148 ? 3.079 -10.279 5.350 1.00 23.02 148 ILE A O 1
ATOM 894 N N . GLN A 1 149 ? 3.628 -8.183 4.747 1.00 20.63 149 GLN A N 1
ATOM 895 C CA . GLN A 1 149 ? 2.269 -7.667 4.696 1.00 22.91 149 GLN A CA 1
ATOM 896 C C . GLN A 1 149 ? 1.501 -7.903 6.006 1.00 24.45 149 GLN A C 1
ATOM 897 O O . GLN A 1 149 ? 0.369 -8.385 5.980 1.00 21.40 149 GLN A O 1
ATOM 903 N N . PRO A 1 150 ? 2.089 -7.542 7.159 1.00 23.34 150 PRO A N 1
ATOM 904 C CA . PRO A 1 150 ? 1.399 -7.785 8.431 1.00 20.39 150 PRO A CA 1
ATOM 905 C C . PRO A 1 150 ? 0.092 -7.011 8.497 1.00 20.14 150 PRO A C 1
ATOM 906 O O . PRO A 1 150 ? -0.080 -5.977 7.847 1.00 19.18 150 PRO A O 1
ATOM 910 N N . LYS A 1 151 ? -0.844 -7.537 9.288 1.00 20.64 151 LYS A N 1
ATOM 911 C CA . LYS A 1 151 ? -2.089 -6.814 9.525 1.00 18.58 151 LYS A CA 1
ATOM 912 C C . LYS A 1 151 ? -1.820 -5.432 10.114 1.00 20.20 151 LYS A C 1
ATOM 913 O O . LYS A 1 151 ? -2.463 -4.451 9.724 1.00 15.67 151 LYS A O 1
ATOM 919 N N . VAL A 1 152 ? -0.851 -5.333 11.041 1.00 17.14 152 VAL A N 1
ATOM 920 C CA . VAL A 1 152 ? -0.542 -4.106 11.778 1.00 20.52 152 VAL A CA 1
ATOM 921 C C . VAL A 1 152 ? 0.972 -3.969 11.879 1.00 19.08 152 VAL A C 1
ATOM 922 O O . VAL A 1 152 ? 1.679 -4.968 12.029 1.00 19.78 152 VAL A O 1
ATOM 926 N N . ILE A 1 153 ? 1.467 -2.733 11.793 1.00 20.18 153 ILE A N 1
ATOM 927 C CA . ILE A 1 153 ? 2.879 -2.413 11.990 1.00 21.32 153 ILE A CA 1
ATOM 928 C C . ILE A 1 153 ? 2.998 -1.453 13.168 1.00 18.74 153 ILE A C 1
ATOM 929 O O . ILE A 1 153 ? 2.242 -0.481 13.266 1.00 20.17 153 ILE A O 1
ATOM 934 N N . VAL A 1 154 ? 3.952 -1.722 14.060 1.00 22.06 154 VAL A N 1
ATOM 935 C CA . VAL A 1 154 ? 4.246 -0.850 15.185 1.00 19.03 154 VAL A CA 1
ATOM 936 C C . VAL A 1 154 ? 5.741 -0.563 15.128 1.00 19.28 154 VAL A C 1
ATOM 937 O O . VAL A 1 154 ? 6.555 -1.482 15.264 1.00 18.98 154 VAL A O 1
ATOM 941 N N . ALA A 1 155 ? 6.101 0.697 14.891 1.00 18.88 155 ALA A N 1
ATOM 942 C CA . ALA A 1 155 ? 7.487 1.064 14.629 1.00 24.18 155 ALA A CA 1
ATOM 943 C C . ALA A 1 155 ? 7.806 2.377 15.321 1.00 26.69 155 ALA A C 1
ATOM 944 O O . ALA A 1 155 ? 7.253 3.420 14.966 1.00 24.98 155 ALA A O 1
ATOM 946 N N . GLU A 1 156 ? 8.718 2.326 16.288 1.00 22.43 156 GLU A N 1
ATOM 947 C CA . GLU A 1 156 ? 9.236 3.533 16.902 1.00 22.50 156 GLU A CA 1
ATOM 948 C C . GLU A 1 156 ? 10.387 4.069 16.059 1.00 24.80 156 GLU A C 1
ATOM 949 O O . GLU A 1 156 ? 11.163 3.296 15.491 1.00 24.61 156 GLU A O 1
ATOM 955 N N . ASN A 1 157 ? 10.464 5.396 15.925 1.00 24.06 157 ASN A N 1
ATOM 956 C CA . ASN A 1 157 ? 11.504 6.040 15.128 1.00 30.52 157 ASN A CA 1
ATOM 957 C C . ASN A 1 157 ? 12.336 6.929 16.040 1.00 31.71 157 ASN A C 1
ATOM 958 O O . ASN A 1 157 ? 11.788 7.758 16.773 1.00 32.99 157 ASN A O 1
ATOM 963 N N . VAL A 1 158 ? 13.655 6.748 16.014 1.00 34.13 158 VAL A N 1
ATOM 964 C CA . VAL A 1 158 ? 14.523 7.522 16.899 1.00 36.02 158 VAL A CA 1
ATOM 965 C C . VAL A 1 158 ? 15.676 8.110 16.105 1.00 40.53 158 VAL A C 1
ATOM 966 O O . VAL A 1 158 ? 16.709 8.469 16.680 1.00 43.73 158 VAL A O 1
ATOM 970 N N . LYS A 1 159 ? 15.514 8.214 14.784 1.00 41.17 159 LYS A N 1
ATOM 971 C CA . LYS A 1 159 ? 16.545 8.833 13.957 1.00 43.47 159 LYS A CA 1
ATOM 972 C C . LYS A 1 159 ? 16.835 10.249 14.446 1.00 47.01 159 LYS A C 1
ATOM 973 O O . LYS A 1 159 ? 15.925 11.072 14.591 1.00 47.60 159 LYS A O 1
ATOM 979 N N . GLY A 1 160 ? 18.105 10.516 14.739 1.00 47.27 160 GLY A N 1
ATOM 980 C CA . GLY A 1 160 ? 18.504 11.868 15.091 1.00 45.79 160 GLY A CA 1
ATOM 981 C C . GLY A 1 160 ? 18.485 12.742 13.855 1.00 46.01 160 GLY A C 1
ATOM 982 O O . GLY A 1 160 ? 19.073 12.394 12.824 1.00 50.64 160 GLY A O 1
ATOM 983 N N . LEU A 1 161 ? 17.796 13.873 13.938 1.00 42.77 161 LEU A N 1
ATOM 984 C CA . LEU A 1 161 ? 17.490 14.648 12.746 1.00 49.58 161 LEU A CA 1
ATOM 985 C C . LEU A 1 161 ? 17.972 16.082 12.888 1.00 47.60 161 LEU A C 1
ATOM 986 O O . LEU A 1 161 ? 17.806 16.705 13.940 1.00 51.67 161 LEU A O 1
ATOM 991 N N . THR A 1 162 ? 18.557 16.600 11.811 1.00 47.42 162 THR A N 1
ATOM 992 C CA . THR A 1 162 ? 18.902 18.008 11.737 1.00 48.32 162 THR A CA 1
ATOM 993 C C . THR A 1 162 ? 17.640 18.870 11.696 1.00 50.32 162 THR A C 1
ATOM 994 O O . THR A 1 162 ? 16.526 18.386 11.461 1.00 50.47 162 THR A O 1
ATOM 998 N N . ILE A 1 163 ? 17.824 20.168 11.935 1.00 50.44 163 ILE A N 1
ATOM 999 C CA . ILE A 1 163 ? 16.729 21.108 11.748 1.00 46.90 163 ILE A CA 1
ATOM 1000 C C . ILE A 1 163 ? 16.386 21.162 10.264 1.00 46.11 163 ILE A C 1
ATOM 1001 O O . ILE A 1 163 ? 17.271 21.104 9.397 1.00 49.81 163 ILE A O 1
ATOM 1006 N N . GLY A 1 164 ? 15.095 21.212 9.958 1.00 42.57 164 GLY A N 1
ATOM 1007 C CA . GLY A 1 164 ? 14.671 21.205 8.571 1.00 45.76 164 GLY A CA 1
ATOM 1008 C C . GLY A 1 164 ? 14.642 19.846 7.908 1.00 45.54 164 GLY A C 1
ATOM 1009 O O . GLY A 1 164 ? 14.241 19.753 6.739 1.00 45.40 164 GLY A O 1
ATOM 1010 N N . GLU A 1 165 ? 15.070 18.796 8.606 1.00 47.75 165 GLU A N 1
ATOM 1011 C CA . GLU A 1 165 ? 14.942 17.423 8.147 1.00 44.21 165 GLU A CA 1
ATOM 1012 C C . GLU A 1 165 ? 13.828 16.660 8.837 1.00 38.10 165 GLU A C 1
ATOM 1013 O O . GLU A 1 165 ? 13.274 15.736 8.241 1.00 36.27 165 GLU A O 1
ATOM 1019 N N . ALA A 1 166 ? 13.497 17.014 10.079 1.00 34.83 166 ALA A N 1
ATOM 1020 C CA . ALA A 1 166 ? 12.651 16.148 10.892 1.00 39.38 166 ALA A CA 1
ATOM 1021 C C . ALA A 1 166 ? 11.264 15.988 10.276 1.00 33.20 166 ALA A C 1
ATOM 1022 O O . ALA A 1 166 ? 10.832 14.869 9.983 1.00 28.90 166 ALA A O 1
ATOM 1024 N N . LYS A 1 167 ? 10.553 17.100 10.067 1.00 33.35 167 LYS A N 1
ATOM 1025 C CA . LYS A 1 167 ? 9.189 17.009 9.544 1.00 30.28 167 LYS A CA 1
ATOM 1026 C C . LYS A 1 167 ? 9.162 16.375 8.157 1.00 28.91 167 LYS A C 1
ATOM 1027 O O . LYS A 1 167 ? 8.314 15.522 7.877 1.00 31.46 167 LYS A O 1
ATOM 1033 N N . THR A 1 168 ? 10.076 16.777 7.269 1.00 28.23 168 THR A N 1
ATOM 1034 C CA . THR A 1 168 ? 10.096 16.186 5.932 1.00 25.52 168 THR A CA 1
ATOM 1035 C C . THR A 1 168 ? 10.378 14.690 5.992 1.00 27.78 168 THR A C 1
ATOM 1036 O O . THR A 1 168 ? 9.840 13.919 5.192 1.00 26.14 168 THR A O 1
ATOM 1040 N N . TYR A 1 169 ? 11.201 14.261 6.949 1.00 26.24 169 TYR A N 1
ATOM 1041 C CA . TYR A 1 169 ? 11.560 12.852 7.057 1.00 26.76 169 TYR A CA 1
ATOM 1042 C C . TYR A 1 169 ? 10.389 12.019 7.563 1.00 23.99 169 TYR A C 1
ATOM 1043 O O . TYR A 1 169 ? 10.151 10.913 7.069 1.00 26.20 169 TYR A O 1
ATOM 1052 N N . TYR A 1 170 ? 9.652 12.525 8.556 1.00 25.07 170 TYR A N 1
ATOM 1053 C CA . TYR A 1 170 ? 8.477 11.799 9.031 1.00 27.33 170 TYR A CA 1
ATOM 1054 C C . TYR A 1 170 ? 7.385 11.750 7.969 1.00 26.97 170 TYR A C 1
ATOM 1055 O O . TYR A 1 170 ? 6.633 10.773 7.905 1.00 23.00 170 TYR A O 1
ATOM 1064 N N . ALA A 1 171 ? 7.276 12.793 7.137 1.00 25.49 171 ALA A N 1
ATOM 1065 C CA . ALA A 1 171 ? 6.360 12.737 6.003 1.00 27.74 171 ALA A CA 1
ATOM 1066 C C . ALA A 1 171 ? 6.804 11.684 4.996 1.00 30.70 171 ALA A C 1
ATOM 1067 O O . ALA A 1 171 ? 5.969 10.985 4.414 1.00 24.21 171 ALA A O 1
ATOM 1069 N N . LYS A 1 172 ? 8.117 11.554 4.773 1.00 25.37 172 LYS A N 1
ATOM 1070 C CA . LYS A 1 172 ? 8.608 10.495 3.888 1.00 26.37 172 LYS A CA 1
ATOM 1071 C C . LYS A 1 172 ? 8.314 9.110 4.464 1.00 26.27 172 LYS A C 1
ATOM 1072 O O . LYS A 1 172 ? 7.979 8.178 3.724 1.00 25.17 172 LYS A O 1
ATOM 1078 N N . ILE A 1 173 ? 8.423 8.959 5.786 1.00 25.11 173 ILE A N 1
ATOM 1079 C CA . ILE A 1 173 ? 8.075 7.690 6.426 1.00 26.94 173 ILE A CA 1
ATOM 1080 C C . ILE A 1 173 ? 6.599 7.389 6.225 1.00 22.65 173 ILE A C 1
ATOM 1081 O O . ILE A 1 173 ? 6.210 6.267 5.880 1.00 21.53 173 ILE A O 1
ATOM 1086 N N . THR A 1 174 ? 5.754 8.390 6.468 1.00 23.01 174 THR A N 1
ATOM 1087 C CA . THR A 1 174 ? 4.314 8.203 6.335 1.00 25.47 174 THR A CA 1
ATOM 1088 C C . THR A 1 174 ? 3.945 7.815 4.904 1.00 26.35 174 THR A C 1
ATOM 1089 O O . THR A 1 174 ? 3.228 6.833 4.689 1.00 27.01 174 THR A O 1
ATOM 1093 N N . ASN A 1 175 ? 4.463 8.549 3.910 1.00 26.65 175 ASN A N 1
ATOM 1094 C CA . ASN A 1 175 ? 4.228 8.177 2.514 1.00 27.81 175 ASN A CA 1
ATOM 1095 C C . ASN A 1 175 ? 4.706 6.758 2.228 1.00 26.59 175 ASN A C 1
ATOM 1096 O O . ASN A 1 175 ? 4.068 6.021 1.469 1.00 28.37 175 ASN A O 1
ATOM 1101 N N . ALA A 1 176 ? 5.832 6.358 2.819 1.00 25.60 176 ALA A N 1
ATOM 1102 C CA . ALA A 1 176 ? 6.392 5.044 2.518 1.00 22.35 176 ALA A CA 1
ATOM 1103 C C . ALA A 1 176 ? 5.486 3.929 3.029 1.00 20.62 176 ALA A C 1
ATOM 1104 O O . ALA A 1 176 ? 5.307 2.906 2.358 1.00 24.29 176 ALA A O 1
ATOM 1106 N N . PHE A 1 177 ? 4.878 4.115 4.198 1.00 22.35 177 PHE A N 1
ATOM 1107 C CA . PHE A 1 177 ? 3.894 3.142 4.671 1.00 20.95 177 PHE A CA 1
ATOM 1108 C C . PHE A 1 177 ? 2.654 3.135 3.780 1.00 24.61 177 PHE A C 1
ATOM 1109 O O . PHE A 1 177 ? 2.077 2.073 3.505 1.00 20.50 177 PHE A O 1
ATOM 1117 N N . GLU A 1 178 ? 2.210 4.310 3.341 1.00 22.48 178 GLU A N 1
ATOM 1118 C CA . GLU A 1 178 ? 1.054 4.346 2.452 1.00 28.41 178 GLU A CA 1
ATOM 1119 C C . GLU A 1 178 ? 1.366 3.686 1.112 1.00 28.01 178 GLU A C 1
ATOM 1120 O O . GLU A 1 178 ? 0.499 3.009 0.543 1.00 25.71 178 GLU A O 1
ATOM 1126 N N . ASP A 1 179 ? 2.611 3.817 0.626 1.00 25.73 179 ASP A N 1
ATOM 1127 C CA . ASP A 1 179 ? 3.006 3.203 -0.636 1.00 26.75 179 ASP A CA 1
ATOM 1128 C C . ASP A 1 179 ? 2.858 1.691 -0.609 1.00 27.41 179 ASP A C 1
ATOM 1129 O O . ASP A 1 179 ? 2.527 1.084 -1.637 1.00 26.80 179 ASP A O 1
ATOM 1134 N N . ILE A 1 180 ? 3.101 1.063 0.535 1.00 24.37 180 ILE A N 1
ATOM 1135 C CA . ILE A 1 180 ? 3.004 -0.386 0.656 1.00 23.26 180 ILE A CA 1
ATOM 1136 C C . ILE A 1 180 ? 1.622 -0.815 1.150 1.00 24.24 180 ILE A C 1
ATOM 1137 O O . ILE A 1 180 ? 1.444 -1.955 1.572 1.00 24.30 180 ILE A O 1
ATOM 1142 N N . GLY A 1 181 ? 0.638 0.092 1.105 1.00 23.65 181 GLY A N 1
ATOM 1143 C CA . GLY A 1 181 ? -0.750 -0.291 1.255 1.00 25.49 181 GLY A CA 1
ATOM 1144 C C . GLY A 1 181 ? -1.284 -0.239 2.667 1.00 24.65 181 GLY A C 1
ATOM 1145 O O . GLY A 1 181 ? -2.099 -1.086 3.043 1.00 23.48 181 GLY A O 1
ATOM 1146 N N . TYR A 1 182 ? -0.865 0.762 3.449 1.00 22.52 182 TYR A N 1
ATOM 1147 C CA . TYR A 1 182 ? -1.216 0.858 4.856 1.00 21.69 182 TYR A CA 1
ATOM 1148 C C . TYR A 1 182 ? -1.884 2.191 5.143 1.00 23.10 182 TYR A C 1
ATOM 1149 O O . TYR A 1 182 ? -1.549 3.209 4.528 1.00 24.11 182 TYR A O 1
ATOM 1158 N N . LEU A 1 183 ? -2.856 2.165 6.049 1.00 23.25 183 LEU A N 1
ATOM 1159 C CA . LEU A 1 183 ? -3.349 3.359 6.726 1.00 24.79 183 LEU A CA 1
ATOM 1160 C C . LEU A 1 183 ? -2.458 3.603 7.939 1.00 21.94 183 LEU A C 1
ATOM 1161 O O . LEU A 1 183 ? -2.253 2.693 8.747 1.00 20.97 183 LEU A O 1
ATOM 1166 N N . VAL A 1 184 ? -1.926 4.814 8.079 1.00 21.59 184 VAL A N 1
ATOM 1167 C CA . VAL A 1 184 ? -0.849 5.033 9.042 1.00 21.98 184 VAL A CA 1
ATOM 1168 C C . VAL A 1 184 ? -1.114 6.272 9.887 1.00 22.66 184 VAL A C 1
ATOM 1169 O O . VAL A 1 184 ? -1.615 7.290 9.395 1.00 19.57 184 VAL A O 1
ATOM 1173 N N . THR A 1 185 ? -0.753 6.186 11.166 1.00 21.36 185 THR A N 1
ATOM 1174 C CA . THR A 1 185 ? -0.838 7.314 12.070 1.00 24.55 185 THR A CA 1
ATOM 1175 C C . THR A 1 185 ? 0.409 7.307 12.945 1.00 25.63 185 THR A C 1
ATOM 1176 O O . THR A 1 185 ? 1.103 6.295 13.059 1.00 25.87 185 THR A O 1
ATOM 1180 N N . SER A 1 186 ? 0.703 8.454 13.551 1.00 24.07 186 SER A N 1
ATOM 1181 C CA . SER A 1 186 ? 1.929 8.592 14.320 1.00 24.96 186 SER A CA 1
ATOM 1182 C C . SER A 1 186 ? 1.687 9.566 15.456 1.00 28.36 186 SER A C 1
ATOM 1183 O O . SER A 1 186 ? 0.850 10.466 15.353 1.00 25.85 186 SER A O 1
ATOM 1186 N N . LYS A 1 187 ? 2.440 9.383 16.537 1.00 26.28 187 LYS A N 1
ATOM 1187 C CA . LYS A 1 187 ? 2.282 10.229 17.707 1.00 28.09 187 LYS A CA 1
ATOM 1188 C C . LYS A 1 187 ? 3.508 10.081 18.593 1.00 25.94 187 LYS A C 1
ATOM 1189 O O . LYS A 1 187 ? 4.063 8.986 18.718 1.00 25.47 187 LYS A O 1
ATOM 1195 N N . VAL A 1 188 ? 3.922 11.182 19.204 1.00 23.45 188 VAL A N 1
ATOM 1196 C CA . VAL A 1 188 ? 4.914 11.104 20.269 1.00 27.53 188 VAL A CA 1
ATOM 1197 C C . VAL A 1 188 ? 4.201 10.616 21.522 1.00 26.78 188 VAL A C 1
ATOM 1198 O O . VAL A 1 188 ? 3.242 11.237 21.989 1.00 28.76 188 VAL A O 1
ATOM 1202 N N . MET A 1 189 ? 4.624 9.471 22.033 1.00 24.80 189 MET A N 1
ATOM 1203 C CA . MET A 1 189 ? 4.060 8.939 23.262 1.00 28.05 189 MET A CA 1
ATOM 1204 C C . MET A 1 189 ? 5.049 9.156 24.402 1.00 23.24 189 MET A C 1
ATOM 1205 O O . MET A 1 189 ? 6.263 9.044 24.214 1.00 26.02 189 MET A O 1
ATOM 1210 N N . LYS A 1 190 ? 4.521 9.502 25.573 1.00 26.72 190 LYS A N 1
ATOM 1211 C CA . LYS A 1 190 ? 5.322 9.722 26.777 1.00 23.55 190 LYS A CA 1
ATOM 1212 C C . LYS A 1 190 ? 5.046 8.570 27.738 1.00 22.57 190 LYS A C 1
ATOM 1213 O O . LYS A 1 190 ? 3.939 8.462 28.275 1.00 26.64 190 LYS A O 1
ATOM 1219 N N . SER A 1 191 ? 6.057 7.728 27.979 1.00 21.72 191 SER A N 1
ATOM 1220 C CA . SER A 1 191 ? 5.818 6.476 28.694 1.00 19.24 191 SER A CA 1
ATOM 1221 C C . SER A 1 191 ? 5.238 6.685 30.095 1.00 24.29 191 SER A C 1
ATOM 1222 O O . SER A 1 191 ? 4.604 5.768 30.629 1.00 23.69 191 SER A O 1
ATOM 1225 N N . SER A 1 192 ? 5.424 7.866 30.697 1.00 25.50 192 SER A N 1
ATOM 1226 C CA . SER A 1 192 ? 4.884 8.161 32.025 1.00 23.12 192 SER A CA 1
ATOM 1227 C C . SER A 1 192 ? 3.374 8.379 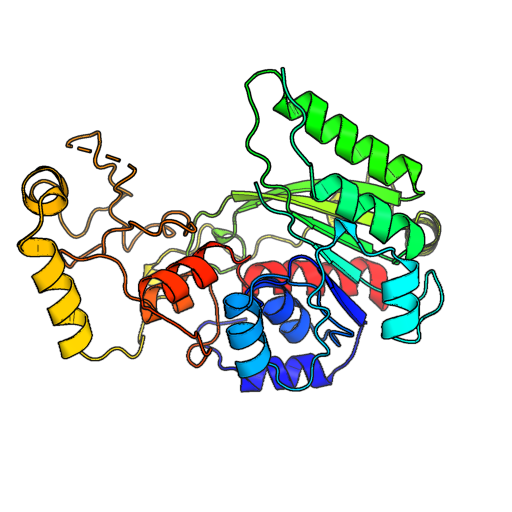32.022 1.00 27.74 192 SER A C 1
ATOM 1228 O O . SER A 1 192 ? 2.782 8.540 33.096 1.00 24.04 192 SER A O 1
ATOM 1231 N N . HIS A 1 193 ? 2.733 8.385 30.862 1.00 28.62 193 HIS A N 1
ATOM 1232 C CA . HIS A 1 193 ? 1.281 8.385 30.814 1.00 27.88 193 HIS A CA 1
ATOM 1233 C C . HIS A 1 193 ? 0.700 6.982 30.818 1.00 28.01 193 HIS A C 1
ATOM 1234 O O . HIS A 1 193 ? -0.523 6.839 30.851 1.00 28.39 193 HIS A O 1
ATOM 1241 N N . TYR A 1 194 ? 1.544 5.949 30.817 1.00 24.11 194 TYR A N 1
ATOM 1242 C CA . TYR A 1 194 ? 1.097 4.565 30.737 1.00 23.01 194 TYR A CA 1
ATOM 1243 C C . TYR A 1 194 ? 1.667 3.733 31.882 1.00 28.75 194 TYR A C 1
ATOM 1244 O O . TYR A 1 194 ? 1.919 2.533 31.728 1.00 27.09 194 TYR A O 1
ATOM 1253 N N . GLY A 1 195 ? 1.870 4.358 33.037 1.00 25.32 195 GLY A N 1
ATOM 1254 C CA . GLY A 1 195 ? 2.286 3.650 34.229 1.00 25.68 195 GLY A CA 1
ATOM 1255 C C . GLY A 1 195 ? 3.775 3.454 34.396 1.00 25.88 195 GLY A C 1
ATOM 1256 O O . GLY A 1 195 ? 4.185 2.744 35.320 1.00 24.69 195 GLY A O 1
ATOM 1257 N N . VAL A 1 196 ? 4.598 4.047 33.535 1.00 25.37 196 VAL A N 1
ATOM 1258 C CA . VAL A 1 196 ? 6.048 3.892 33.592 1.00 21.61 196 VAL A CA 1
ATOM 1259 C C . VAL A 1 196 ? 6.635 5.144 34.234 1.00 23.67 196 VAL A C 1
ATOM 1260 O O . VAL A 1 196 ? 6.367 6.260 33.784 1.00 20.34 196 VAL A O 1
ATOM 1264 N N . GLY A 1 197 ? 7.448 4.971 35.278 1.00 25.10 197 GLY A N 1
ATOM 1265 C CA . GLY A 1 197 ? 7.975 6.136 35.968 1.00 21.60 197 GLY A CA 1
ATOM 1266 C C . GLY A 1 197 ? 9.153 6.793 35.273 1.00 23.12 197 GLY A C 1
ATOM 1267 O O . GLY A 1 197 ? 10.246 6.916 35.857 1.00 21.84 197 GLY A O 1
ATOM 1268 N N . GLN A 1 198 ? 8.938 7.241 34.040 1.00 20.78 198 GLN A N 1
ATOM 1269 C CA . GLN A 1 198 ? 10.008 7.706 33.160 1.00 19.79 198 GLN A CA 1
ATOM 1270 C C . GLN A 1 198 ? 9.401 8.620 32.105 1.00 22.59 198 GLN A C 1
ATOM 1271 O O . GLN A 1 198 ? 8.378 8.274 31.501 1.00 23.07 198 GLN A O 1
ATOM 1277 N N . ALA A 1 199 ? 10.017 9.784 31.889 1.00 23.89 199 ALA A N 1
ATOM 1278 C CA . ALA A 1 199 ? 9.527 10.762 30.910 1.00 25.30 199 ALA A CA 1
ATOM 1279 C C . ALA A 1 199 ? 10.043 10.502 29.494 1.00 24.10 199 ALA A C 1
ATOM 1280 O O . ALA A 1 199 ? 10.391 11.437 28.761 1.00 21.77 199 ALA A O 1
ATOM 1282 N N . ARG A 1 200 ? 10.092 9.236 29.083 1.00 22.27 200 ARG A N 1
ATOM 1283 C CA . ARG A 1 200 ? 10.607 8.859 27.774 1.00 20.91 200 ARG A CA 1
ATOM 1284 C C . ARG A 1 200 ? 9.591 9.205 26.678 1.00 25.08 200 ARG A C 1
ATOM 1285 O O . ARG A 1 200 ? 8.453 8.724 26.690 1.00 19.60 200 ARG A O 1
ATOM 1293 N N . GLU A 1 201 ? 10.006 10.038 25.731 1.00 24.01 201 GLU A N 1
ATOM 1294 C CA . GLU A 1 201 ? 9.137 10.542 24.676 1.00 26.49 201 GLU A CA 1
ATOM 1295 C C . GLU A 1 201 ? 9.718 10.132 23.332 1.00 27.69 201 GLU A C 1
ATOM 1296 O O . GLU A 1 201 ? 10.850 10.507 22.996 1.00 28.78 201 GLU A O 1
ATOM 1302 N N . ARG A 1 202 ? 8.959 9.347 22.575 1.00 23.47 202 ARG A N 1
ATOM 1303 C CA . ARG A 1 202 ? 9.430 8.866 21.289 1.00 26.17 202 ARG A CA 1
ATOM 1304 C C . ARG A 1 202 ? 8.261 8.789 20.325 1.00 24.46 202 ARG A C 1
ATOM 1305 O O . ARG A 1 202 ? 7.136 8.475 20.725 1.00 23.31 202 ARG A O 1
ATOM 1313 N N . LEU A 1 203 ? 8.538 9.099 19.066 1.00 27.71 203 LEU A N 1
ATOM 1314 C CA . LEU A 1 203 ? 7.534 9.030 18.006 1.00 24.63 203 LEU A CA 1
ATOM 1315 C C . LEU A 1 203 ? 7.313 7.574 17.618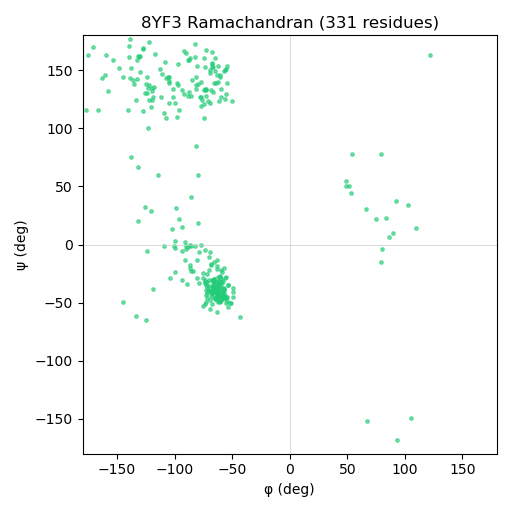 1.00 21.15 203 LEU A C 1
ATOM 1316 O O . LEU A 1 203 ? 8.268 6.870 17.262 1.00 23.89 203 LEU A O 1
ATOM 1321 N N . ILE A 1 204 ? 6.062 7.123 17.681 1.00 23.18 204 ILE A N 1
ATOM 1322 C CA . ILE A 1 204 ? 5.688 5.765 17.306 1.00 21.93 204 ILE A CA 1
ATOM 1323 C C . ILE A 1 204 ? 4.679 5.818 16.155 1.00 24.82 204 ILE A C 1
ATOM 1324 O O . ILE A 1 204 ? 3.693 6.564 16.212 1.00 21.32 204 ILE A O 1
ATOM 1329 N N . PHE A 1 205 ? 4.934 5.018 15.122 1.00 20.87 205 PHE A N 1
ATOM 1330 C CA . PHE A 1 205 ? 4.020 4.835 14.009 1.00 22.78 205 PHE A CA 1
ATOM 1331 C C . PHE A 1 205 ? 3.216 3.571 14.240 1.00 22.69 205 PHE A C 1
ATOM 1332 O O . PHE A 1 205 ? 3.751 2.555 14.693 1.00 21.45 205 PHE A O 1
ATOM 1340 N N . ILE A 1 206 ? 1.929 3.647 13.936 1.00 23.17 206 ILE A N 1
ATOM 1341 C CA . ILE A 1 206 ? 1.058 2.487 13.859 1.00 24.53 206 ILE A CA 1
ATOM 1342 C C . ILE A 1 206 ? 0.403 2.512 12.485 1.00 21.88 206 ILE A C 1
ATOM 1343 O O . ILE A 1 206 ? -0.104 3.552 12.050 1.00 20.46 206 ILE A O 1
ATOM 1348 N N . ALA A 1 207 ? 0.449 1.387 11.790 1.00 18.34 207 ALA A N 1
ATOM 1349 C CA . ALA A 1 207 ? -0.092 1.311 10.447 1.00 19.50 207 ALA A CA 1
ATOM 1350 C C . ALA A 1 207 ? -0.883 0.025 10.336 1.00 19.19 207 ALA A C 1
ATOM 1351 O O . ALA A 1 207 ? -0.482 -1.004 10.886 1.00 19.66 207 ALA A O 1
ATOM 1353 N N . VAL A 1 208 ? -2.016 0.090 9.631 1.00 19.71 208 VAL A N 1
ATOM 1354 C CA . VAL A 1 208 ? -2.910 -1.045 9.489 1.00 18.17 208 VAL A CA 1
ATOM 1355 C C . VAL A 1 208 ? -3.072 -1.311 8.003 1.00 20.25 208 VAL A C 1
ATOM 1356 O O . VAL A 1 208 ? -3.203 -0.371 7.206 1.00 20.97 208 VAL A O 1
ATOM 1360 N N . ARG A 1 209 ? -2.990 -2.571 7.608 1.00 18.09 209 ARG A N 1
ATOM 1361 C CA . ARG A 1 209 ? -3.175 -2.932 6.184 1.00 17.96 209 ARG A CA 1
ATOM 1362 C C . ARG A 1 209 ? -4.530 -2.355 5.722 1.00 22.41 209 ARG A C 1
ATOM 1363 O O . ARG A 1 209 ? -5.423 -2.352 6.515 1.00 17.57 209 ARG A O 1
ATOM 1371 N N . GLN A 1 210 ? -4.600 -1.806 4.520 1.00 22.02 210 GLN A N 1
ATOM 1372 C CA . GLN A 1 210 ? -5.851 -1.159 4.026 1.00 25.43 210 GLN A CA 1
ATOM 1373 C C . GLN A 1 210 ? -7.005 -2.173 4.122 1.00 25.40 210 GLN A C 1
ATOM 1374 O O . GLN A 1 210 ? -8.063 -1.788 4.556 1.00 26.90 210 GLN A O 1
ATOM 1380 N N . ASP A 1 211 ? -6.782 -3.395 3.702 1.00 26.32 211 ASP A N 1
ATOM 1381 C CA . ASP A 1 211 ? -7.708 -4.535 3.823 1.00 29.78 211 ASP A CA 1
ATOM 1382 C C . ASP A 1 211 ? -8.340 -4.546 5.210 1.00 28.21 211 ASP A C 1
ATOM 1383 O O . ASP A 1 211 ? -9.568 -4.454 5.322 1.00 23.77 211 ASP A O 1
ATOM 1388 N N . ILE A 1 212 ? -7.495 -4.695 6.223 1.00 24.34 212 ILE A N 1
ATOM 1389 C CA . ILE A 1 212 ? -7.927 -4.798 7.645 1.00 23.84 212 ILE A CA 1
ATOM 1390 C C . ILE A 1 212 ? -8.618 -3.508 8.089 1.00 23.24 212 ILE A C 1
ATOM 1391 O O . ILE A 1 212 ? -9.644 -3.575 8.754 1.00 22.82 212 ILE A O 1
ATOM 1396 N N . ALA A 1 213 ? -8.079 -2.391 7.686 1.00 19.39 213 ALA A N 1
ATOM 1397 C CA . ALA A 1 213 ? -8.650 -1.104 8.109 1.00 25.13 213 ALA A CA 1
ATOM 1398 C C . ALA A 1 213 ? -10.078 -0.985 7.579 1.00 25.67 213 ALA A C 1
ATOM 1399 O O . ALA A 1 213 ? -10.931 -0.425 8.253 1.00 26.09 213 ALA A O 1
ATOM 1401 N N . ASP A 1 214 ? -10.304 -1.554 6.410 1.00 26.99 214 ASP A N 1
ATOM 1402 C CA . ASP A 1 214 ? -11.642 -1.416 5.786 1.00 25.48 214 ASP A CA 1
ATOM 1403 C C . ASP A 1 214 ? -12.608 -2.290 6.581 1.00 27.73 214 ASP A C 1
ATOM 1404 O O . ASP A 1 214 ? -13.633 -1.808 7.023 1.00 30.28 214 ASP A O 1
ATOM 1409 N N . LYS A 1 215 ? -12.212 -3.525 6.808 1.00 28.07 215 LYS A N 1
ATOM 1410 C CA . LYS A 1 215 ? -13.065 -4.433 7.565 1.00 22.57 215 LYS A CA 1
ATOM 1411 C C . LYS A 1 215 ? -13.449 -3.837 8.919 1.00 30.06 215 LYS A C 1
ATOM 1412 O O . LYS A 1 215 ? -14.632 -3.801 9.285 1.00 24.91 215 LYS A O 1
ATOM 1418 N N . VAL A 1 216 ? -12.457 -3.326 9.662 1.00 25.22 216 VAL A N 1
ATOM 1419 C CA . VAL A 1 216 ? -12.693 -2.796 11.004 1.00 28.37 216 VAL A CA 1
ATOM 1420 C C . VAL A 1 216 ? -13.256 -1.382 10.989 1.00 27.59 216 VAL A C 1
ATOM 1421 O O . VAL A 1 216 ? -13.752 -0.908 12.020 1.00 33.94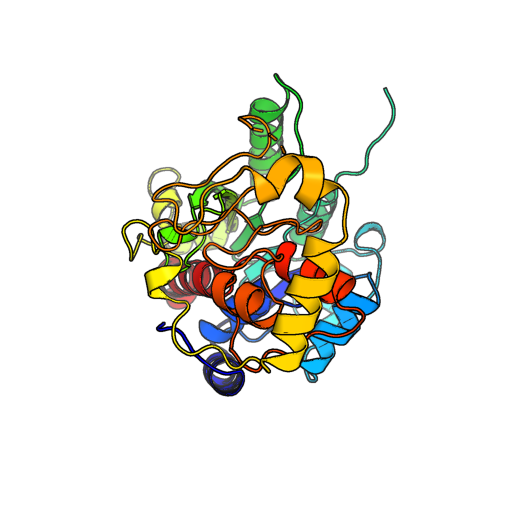 216 VAL A O 1
ATOM 1425 N N . GLY A 1 217 ? -13.225 -0.703 9.851 1.00 28.60 217 GLY A N 1
ATOM 1426 C CA . GLY A 1 217 ? -13.830 0.607 9.737 1.00 30.89 217 GLY A CA 1
ATOM 1427 C C . GLY A 1 217 ? -12.926 1.766 10.079 1.00 39.80 217 GLY A C 1
ATOM 1428 O O . GLY A 1 217 ? -13.413 2.898 10.184 1.00 39.15 217 GLY A O 1
ATOM 1429 N N . LEU A 1 218 ? -11.629 1.521 10.260 1.00 33.21 218 LEU A N 1
ATOM 1430 C CA . LEU A 1 218 ? -10.684 2.602 10.482 1.00 31.23 218 LEU A CA 1
ATOM 1431 C C . LEU A 1 218 ? -10.607 3.491 9.251 1.00 29.50 218 LEU A C 1
ATOM 1432 O O . LEU A 1 218 ? -10.604 3.008 8.118 1.00 33.39 218 LEU A O 1
ATOM 1437 N N . ASN A 1 219 ? -10.550 4.796 9.484 1.00 32.92 219 ASN A N 1
ATOM 1438 C CA . ASN A 1 219 ? -10.329 5.800 8.453 1.00 37.39 219 ASN A CA 1
ATOM 1439 C C . ASN A 1 219 ? -9.368 6.843 9.013 1.00 39.21 219 ASN A C 1
ATOM 1440 O O . ASN A 1 219 ? -8.983 6.788 10.187 1.00 38.82 219 ASN A O 1
ATOM 1445 N N . ILE A 1 220 ? -8.998 7.816 8.169 1.00 40.51 220 ILE A N 1
ATOM 1446 C CA . ILE A 1 220 ? -8.041 8.855 8.559 1.00 46.56 220 ILE A CA 1
ATOM 1447 C C . ILE A 1 220 ? -8.505 9.584 9.814 1.00 47.63 220 ILE A C 1
ATOM 1448 O O . ILE A 1 220 ? -7.682 10.042 10.618 1.00 49.03 220 ILE A O 1
ATOM 1453 N N . LEU A 1 221 ? -9.814 9.662 10.032 1.00 45.01 221 LEU A N 1
ATOM 1454 C CA . LEU A 1 221 ? -10.372 10.394 11.160 1.00 45.74 221 LEU A CA 1
ATOM 1455 C C . LEU A 1 221 ? -10.567 9.535 12.406 1.00 45.26 221 LEU A C 1
ATOM 1456 O O . LEU A 1 221 ? -10.806 10.093 13.484 1.00 50.26 221 LEU A O 1
ATOM 1461 N N . THR A 1 222 ? -10.487 8.208 12.302 1.00 39.19 222 THR A N 1
ATOM 1462 C CA . THR A 1 222 ? -10.487 7.350 13.482 1.00 42.05 222 THR A CA 1
ATOM 1463 C C . THR A 1 222 ? -9.135 6.707 13.749 1.00 34.05 222 THR A C 1
ATOM 1464 O O . THR A 1 222 ? -9.002 5.961 14.722 1.00 33.53 222 THR A O 1
ATOM 1468 N N . VAL A 1 223 ? -8.140 6.966 12.904 1.00 32.91 223 VAL A N 1
ATOM 1469 C CA . VAL A 1 223 ? -6.915 6.186 12.948 1.00 35.85 223 VAL A CA 1
ATOM 1470 C C . VAL A 1 223 ? -6.149 6.463 14.234 1.00 36.51 223 VAL A C 1
ATOM 1471 O O . VAL A 1 223 ? -5.491 5.568 14.774 1.00 37.70 223 VAL A O 1
ATOM 1475 N N . SER A 1 224 ? -6.258 7.678 14.776 1.00 36.50 224 SER A N 1
ATOM 1476 C CA . SER A 1 224 ? -5.576 7.989 16.023 1.00 40.20 224 SER A CA 1
ATOM 1477 C C . SER A 1 224 ? -6.122 7.194 17.205 1.00 39.68 224 SER A C 1
ATOM 1478 O O . SER A 1 224 ? -5.465 7.148 18.252 1.00 43.40 224 SER A O 1
ATOM 1481 N N . SER A 1 225 ? -7.292 6.567 17.068 1.00 32.97 225 SER A N 1
ATOM 1482 C CA . SER A 1 225 ? -7.810 5.723 18.140 1.00 35.04 225 SER A CA 1
ATOM 1483 C C . SER A 1 225 ? -6.994 4.453 18.327 1.00 32.40 225 SER A C 1
ATOM 1484 O O . SER A 1 225 ? -7.258 3.698 19.269 1.00 28.15 225 SER A O 1
ATOM 1487 N N . LEU A 1 226 ? -6.030 4.193 17.443 1.00 31.54 226 LEU A N 1
ATOM 1488 C CA . LEU A 1 226 ? -5.128 3.071 17.633 1.00 31.13 226 LEU A CA 1
ATOM 1489 C C . LEU A 1 226 ? -4.168 3.310 18.789 1.00 29.69 226 LEU A C 1
ATOM 1490 O O . LEU A 1 226 ? -3.640 2.346 19.349 1.00 31.68 226 LEU A O 1
ATOM 1495 N N . PHE A 1 227 ? -3.939 4.558 19.164 1.00 28.47 227 PHE A N 1
ATOM 1496 C CA . PHE A 1 227 ? -3.054 4.797 20.295 1.00 28.39 227 PHE A CA 1
ATOM 1497 C C . PHE A 1 227 ? -3.818 4.620 21.605 1.00 29.08 227 PHE A C 1
ATOM 1498 O O . PHE A 1 227 ? -4.951 5.087 21.732 1.00 27.77 227 PHE A O 1
ATOM 1506 N N . PRO A 1 228 ? -3.221 3.955 22.590 1.00 27.98 228 PRO A N 1
ATOM 1507 C CA . PRO A 1 228 ? -3.961 3.581 23.796 1.00 25.32 228 PRO A CA 1
ATOM 1508 C C . PRO A 1 228 ? -4.341 4.805 24.607 1.00 27.44 228 PRO A C 1
ATOM 1509 O O . PRO A 1 228 ? -3.686 5.853 24.516 1.00 26.88 228 PRO A O 1
ATOM 1513 N N . PRO A 1 229 ? -5.388 4.718 25.418 1.00 28.02 229 PRO A N 1
ATOM 1514 C CA . PRO A 1 229 ? -5.700 5.834 26.313 1.00 28.75 229 PRO A CA 1
ATOM 1515 C C . PRO A 1 229 ? -4.636 5.951 27.396 1.00 31.98 229 PRO A C 1
ATOM 1516 O O . PRO A 1 229 ? -4.031 4.963 27.821 1.00 33.58 229 PRO A O 1
ATOM 1520 N N . THR A 1 230 ? -4.388 7.180 27.822 1.00 29.52 230 THR A N 1
ATOM 1521 C CA . THR A 1 230 ? -3.440 7.399 28.900 1.00 33.44 230 THR A CA 1
ATOM 1522 C C . THR A 1 230 ? -4.053 6.934 30.215 1.00 39.13 230 THR A C 1
ATOM 1523 O O . THR A 1 230 ? -5.208 7.254 30.518 1.00 34.82 230 THR A O 1
ATOM 1527 N N . SER A 1 231 ? -3.285 6.166 30.996 1.00 39.25 231 SER A N 1
ATOM 1528 C CA . SER A 1 231 ? -3.772 5.647 32.269 1.00 39.51 231 SER A CA 1
ATOM 1529 C C . SER A 1 231 ? -3.291 6.443 33.480 1.00 45.29 231 SER A C 1
ATOM 1530 O O . SER A 1 231 ? -3.963 6.422 34.519 1.00 52.06 231 SER A O 1
ATOM 1533 N N . SER A 1 232 ? -2.172 7.156 33.382 1.00 35.88 232 SER A N 1
ATOM 1534 C CA . SER A 1 232 ? -1.652 7.920 34.507 1.00 43.56 232 SER A CA 1
ATOM 1535 C C . SER A 1 232 ? -1.407 9.364 34.081 1.00 45.92 232 SER A C 1
ATOM 1536 O O . SER A 1 232 ? -1.470 9.706 32.897 1.00 46.49 232 SER A O 1
ATOM 1539 N N . GLU A 1 233 ? -1.142 10.216 35.077 1.00 45.36 233 GLU A N 1
ATOM 1540 C CA . GLU A 1 233 ? -0.839 11.626 34.857 1.00 46.05 233 GLU A CA 1
ATOM 1541 C C . GLU A 1 233 ? 0.597 11.923 35.262 1.00 46.13 233 GLU A C 1
ATOM 1542 O O . GLU A 1 233 ? 0.831 12.745 36.155 1.00 51.52 233 GLU A O 1
ATOM 1548 N N . ASP A 1 234 ? 1.550 11.246 34.616 1.00 44.48 234 ASP A N 1
ATOM 1549 C CA . ASP A 1 234 ? 2.992 11.343 34.871 1.00 31.28 234 ASP A CA 1
ATOM 1550 C C . ASP A 1 234 ? 3.422 10.543 36.094 1.00 32.08 234 ASP A C 1
ATOM 1551 O O . ASP A 1 234 ? 3.673 11.099 37.172 1.00 30.57 234 ASP A O 1
ATOM 1556 N N . THR A 1 235 ? 3.530 9.234 35.907 1.00 25.02 235 THR A N 1
ATOM 1557 C CA . THR A 1 235 ? 4.060 8.353 36.935 1.00 26.93 235 THR A CA 1
ATOM 1558 C C . THR A 1 235 ? 5.490 8.741 37.300 1.00 26.82 235 THR A C 1
ATOM 1559 O O . THR A 1 235 ? 6.364 8.861 36.431 1.00 24.45 235 THR A O 1
ATOM 1563 N N . THR A 1 236 ? 5.729 8.938 38.594 1.00 29.14 236 THR A N 1
ATOM 1564 C CA . THR A 1 236 ? 7.038 9.341 39.077 1.00 25.01 236 THR A CA 1
ATOM 1565 C C . THR A 1 236 ? 7.879 8.129 39.445 1.00 21.80 236 THR A C 1
ATOM 1566 O O . THR A 1 236 ? 7.392 7.000 39.549 1.00 19.81 236 THR A O 1
ATOM 1570 N N . ILE A 1 237 ? 9.178 8.382 39.634 1.00 23.87 237 ILE A N 1
ATOM 1571 C CA . ILE A 1 237 ? 10.045 7.377 40.246 1.00 23.32 237 ILE A CA 1
ATOM 1572 C C . ILE A 1 237 ? 9.441 6.878 41.552 1.00 21.80 237 ILE A C 1
ATOM 1573 O O . ILE A 1 237 ? 9.311 5.666 41.771 1.00 21.65 237 ILE A O 1
ATOM 1578 N N . GLY A 1 238 ? 9.047 7.808 42.430 1.00 19.84 238 GLY A N 1
ATOM 1579 C CA . GLY A 1 238 ? 8.494 7.418 43.719 1.00 22.92 238 GLY A CA 1
ATOM 1580 C C . GLY A 1 238 ? 7.337 6.448 43.611 1.00 23.41 238 GLY A C 1
ATOM 1581 O O . GLY A 1 238 ? 7.185 5.556 44.449 1.00 21.36 238 GLY A O 1
ATOM 1582 N N . ASP A 1 239 ? 6.515 6.595 42.560 1.00 25.64 239 ASP A N 1
ATOM 1583 C CA . ASP A 1 239 ? 5.319 5.769 42.408 1.00 24.65 239 ASP A CA 1
ATOM 1584 C C . ASP A 1 239 ? 5.655 4.300 42.175 1.00 25.39 239 ASP A C 1
ATOM 1585 O O . ASP A 1 239 ? 4.865 3.422 42.553 1.00 23.62 239 ASP A O 1
ATOM 1590 N N . ILE A 1 240 ? 6.798 3.999 41.555 1.00 21.04 240 ILE A N 1
ATOM 1591 C CA . ILE A 1 240 ? 7.091 2.651 41.083 1.00 22.26 240 ILE A CA 1
ATOM 1592 C C . ILE A 1 240 ? 8.392 2.079 41.630 1.00 21.60 240 ILE A C 1
ATOM 1593 O O . ILE A 1 240 ? 8.699 0.912 41.351 1.00 22.82 240 ILE A O 1
ATOM 1598 N N . ILE A 1 241 ? 9.187 2.845 42.374 1.00 20.57 241 ILE A N 1
ATOM 1599 C CA . ILE A 1 241 ? 10.529 2.363 42.729 1.00 21.58 241 ILE A CA 1
ATOM 1600 C C . ILE A 1 241 ? 10.546 1.575 44.039 1.00 24.80 241 ILE A C 1
ATOM 1601 O O . ILE A 1 241 ? 11.598 1.044 44.415 1.00 26.70 241 ILE A O 1
ATOM 1606 N N . GLY A 1 242 ? 9.409 1.435 44.718 1.00 23.81 242 GLY A N 1
ATOM 1607 C CA . GLY A 1 242 ? 9.414 0.873 46.062 1.00 22.22 242 GLY A CA 1
ATOM 1608 C C . GLY A 1 242 ? 9.789 -0.602 46.070 1.00 24.70 242 GLY A C 1
ATOM 1609 O O . GLY A 1 242 ? 9.288 -1.391 45.261 1.00 22.53 242 GLY A O 1
ATOM 1610 N N . GLY A 1 243 ? 10.700 -0.977 46.970 1.00 24.73 243 GLY A N 1
ATOM 1611 C CA . GLY A 1 243 ? 10.950 -2.381 47.243 1.00 24.30 243 GLY A CA 1
ATOM 1612 C C . GLY A 1 243 ? 11.899 -3.101 46.309 1.00 23.90 243 GLY A C 1
ATOM 1613 O O . GLY A 1 243 ? 11.834 -4.332 46.213 1.00 25.15 243 GLY A O 1
ATOM 1614 N N . VAL A 1 244 ? 12.790 -2.384 45.621 1.00 21.62 244 VAL A N 1
ATOM 1615 C CA . VAL A 1 244 ? 13.692 -3.039 44.679 1.00 21.13 244 VAL A CA 1
ATOM 1616 C C . VAL A 1 244 ? 14.767 -3.793 45.454 1.00 24.80 244 VAL A C 1
ATOM 1617 O O . VAL A 1 244 ? 15.359 -3.253 46.396 1.00 23.42 244 VAL A O 1
ATOM 1621 N N . GLU A 1 245 ? 15.016 -5.050 45.069 1.00 22.04 245 GLU A N 1
ATOM 1622 C CA . GLU A 1 245 ? 16.045 -5.855 45.712 1.00 24.25 245 GLU A CA 1
ATOM 1623 C C . GLU A 1 245 ? 17.423 -5.425 45.218 1.00 26.34 245 GLU A C 1
ATOM 1624 O O . GLU A 1 245 ? 17.620 -5.151 44.034 1.00 22.40 245 GLU A O 1
ATOM 1630 N N . GLN A 1 246 ? 18.386 -5.383 46.130 1.00 24.91 246 GLN A N 1
ATOM 1631 C CA . GLN A 1 246 ? 19.563 -4.574 45.871 1.00 24.23 246 GLN A CA 1
ATOM 1632 C C . GLN A 1 246 ? 20.559 -4.720 47.00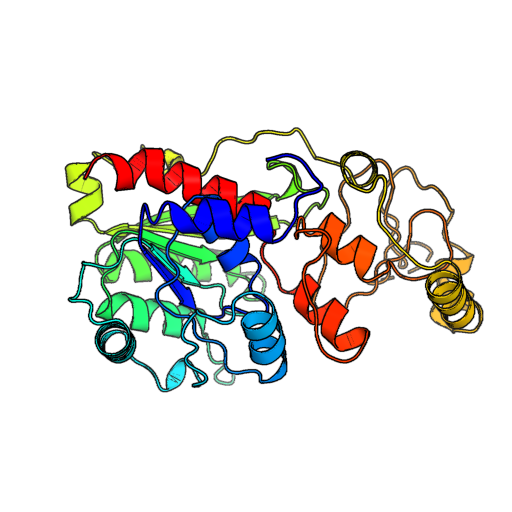9 1.00 26.03 246 GLN A C 1
ATOM 1633 O O . GLN A 1 246 ? 20.252 -4.318 48.132 1.00 21.32 246 GLN A O 1
ATOM 1639 N N . ASP A 1 247 ? 21.733 -5.274 46.742 1.00 22.20 247 ASP A N 1
ATOM 1640 C CA . ASP A 1 247 ? 22.656 -5.556 47.840 1.00 29.25 247 ASP A CA 1
ATOM 1641 C C . ASP A 1 247 ? 23.357 -4.270 48.270 1.00 27.41 247 ASP A C 1
ATOM 1642 O O . ASP A 1 247 ? 23.953 -3.586 47.433 1.00 27.23 247 ASP A O 1
ATOM 1647 N N . PRO A 1 248 ? 23.318 -3.914 49.559 1.00 33.07 248 PRO A N 1
ATOM 1648 C CA . PRO A 1 248 ? 23.952 -2.655 49.996 1.00 31.29 248 PRO A CA 1
ATOM 1649 C C . PRO A 1 248 ? 25.437 -2.579 49.685 1.00 31.57 248 PRO A C 1
ATOM 1650 O O . PRO A 1 248 ? 25.973 -1.468 49.587 1.00 27.49 248 PRO A O 1
ATOM 1654 N N . GLU A 1 249 ? 26.113 -3.716 49.524 1.00 28.81 249 GLU A N 1
ATOM 1655 C CA . GLU A 1 249 ? 27.526 -3.702 49.162 1.00 31.09 249 GLU A CA 1
ATOM 1656 C C . GLU A 1 249 ? 27.722 -3.262 47.717 1.00 34.56 249 GLU A C 1
ATOM 1657 O O . GLU A 1 249 ? 28.597 -2.435 47.421 1.00 29.18 249 GLU A O 1
ATOM 1663 N N . TYR A 1 250 ? 26.924 -3.830 46.800 1.00 28.77 250 TYR A N 1
ATOM 1664 C CA . TYR A 1 250 ? 26.894 -3.367 45.414 1.00 28.36 250 TYR A CA 1
ATOM 1665 C C . TYR A 1 250 ? 26.579 -1.882 45.344 1.00 25.21 250 TYR A C 1
ATOM 1666 O O . TYR A 1 250 ? 27.245 -1.126 44.634 1.00 24.48 250 TYR A O 1
ATOM 1675 N N . ILE A 1 251 ? 25.568 -1.443 46.093 1.00 24.03 251 ILE A N 1
ATOM 1676 C CA . ILE A 1 251 ? 25.195 -0.034 46.080 1.00 27.17 251 ILE A CA 1
ATOM 1677 C C . ILE A 1 251 ? 26.321 0.827 46.639 1.00 28.48 251 ILE A C 1
ATOM 1678 O O . ILE A 1 251 ? 26.620 1.906 46.107 1.00 25.85 251 ILE A O 1
ATOM 1683 N N . GLN A 1 252 ? 26.972 0.363 47.713 1.00 29.90 252 GLN A N 1
ATOM 1684 C CA . GLN A 1 252 ? 28.098 1.112 48.264 1.00 28.82 252 GLN A CA 1
ATOM 1685 C C . GLN A 1 252 ? 29.215 1.249 47.245 1.00 29.96 252 GLN A C 1
ATOM 1686 O O . GLN A 1 252 ? 29.767 2.340 47.066 1.00 32.52 252 GLN A O 1
ATOM 1692 N N . SER A 1 253 ? 29.550 0.159 46.550 1.00 29.39 253 SER A N 1
ATOM 1693 C CA . SER A 1 253 ? 30.599 0.239 45.539 1.00 32.94 253 SER A CA 1
ATOM 1694 C C . SER A 1 253 ? 30.267 1.267 44.463 1.00 35.20 253 SER A C 1
ATOM 1695 O O . SER A 1 253 ? 31.176 1.921 43.935 1.00 33.35 253 SER A O 1
ATOM 1698 N N . LEU A 1 254 ? 28.980 1.438 44.131 1.00 30.08 254 LEU A N 1
ATOM 1699 C CA . LEU A 1 254 ? 28.602 2.496 43.196 1.00 30.17 254 LEU A CA 1
ATOM 1700 C C . LEU A 1 254 ? 28.926 3.869 43.770 1.00 29.96 254 LEU A C 1
ATOM 1701 O O . LEU A 1 254 ? 29.470 4.733 43.074 1.00 29.90 254 LEU A O 1
ATOM 1706 N N . VAL A 1 255 ? 28.587 4.088 45.044 1.00 28.91 255 VAL A N 1
ATOM 1707 C CA . VAL A 1 255 ? 28.868 5.368 45.691 1.00 31.92 255 VAL A CA 1
ATOM 1708 C C . VAL A 1 255 ? 30.370 5.621 45.751 1.00 36.38 255 VAL A C 1
ATOM 1709 O O . VAL A 1 255 ? 30.830 6.743 45.502 1.00 34.05 255 VAL A O 1
ATOM 1713 N N . ASP A 1 256 ? 31.158 4.585 46.077 1.00 32.26 256 ASP A N 1
ATOM 1714 C CA . ASP A 1 256 ? 32.610 4.746 46.193 1.00 39.16 256 ASP A CA 1
ATOM 1715 C C . ASP A 1 256 ? 33.229 5.123 44.857 1.00 39.13 256 ASP A C 1
ATOM 1716 O O . ASP A 1 256 ? 34.057 6.036 44.782 1.00 43.07 256 ASP A O 1
ATOM 1721 N N . HIS A 1 257 ? 32.863 4.399 43.796 1.00 39.68 257 HIS A N 1
ATOM 1722 C CA . HIS A 1 257 ? 33.372 4.711 42.471 1.00 39.57 257 HIS A CA 1
ATOM 1723 C C . HIS A 1 257 ? 32.995 6.126 42.062 1.00 39.66 257 HIS A C 1
ATOM 1724 O O . HIS A 1 257 ? 33.756 6.802 41.363 1.00 41.24 257 HIS A O 1
ATOM 1731 N N . MET A 1 258 ? 31.842 6.602 42.519 1.00 40.78 258 MET A N 1
ATOM 1732 C CA . MET A 1 258 ? 31.399 7.945 42.169 1.00 39.19 258 MET A CA 1
ATOM 1733 C C . MET A 1 258 ? 32.199 9.007 42.913 1.00 38.63 258 MET A C 1
ATOM 1734 O O . MET A 1 258 ? 32.701 9.959 42.305 1.00 36.51 258 MET A O 1
ATOM 1739 N N . THR A 1 259 ? 32.300 8.868 44.238 1.00 35.82 259 THR A N 1
ATOM 1740 C CA . THR A 1 259 ? 32.909 9.902 45.069 1.00 42.32 259 THR A CA 1
ATOM 1741 C C . THR A 1 259 ? 34.352 10.179 44.673 1.00 43.17 259 THR A C 1
ATOM 1742 O O . THR A 1 259 ? 34.834 11.305 44.837 1.00 46.26 259 THR A O 1
ATOM 1746 N N . LYS A 1 260 ? 35.052 9.178 44.149 1.00 41.41 260 LYS A N 1
ATOM 1747 C CA . LYS A 1 260 ? 36.466 9.308 43.832 1.00 46.25 260 LYS A CA 1
ATOM 1748 C C . LYS A 1 260 ? 36.699 9.603 42.353 1.00 46.40 260 LYS A C 1
ATOM 1749 O O . LYS A 1 260 ? 37.731 9.211 41.797 1.00 48.70 260 LYS A O 1
ATOM 1755 N N . SER A 1 261 ? 35.765 10.309 41.710 1.00 48.17 261 SER A N 1
ATOM 1756 C CA . SER A 1 261 ? 35.782 10.512 40.267 1.00 44.64 261 SER A CA 1
ATOM 1757 C C . SER A 1 261 ? 35.579 11.983 39.933 1.00 45.30 261 SER A C 1
ATOM 1758 O O . SER A 1 261 ? 35.060 12.763 40.735 1.00 46.92 261 SER A O 1
ATOM 1761 N N . GLY A 1 262 ? 35.964 12.338 38.706 1.00 45.42 262 GLY A N 1
ATOM 1762 C CA . GLY A 1 262 ? 35.965 13.738 38.314 1.00 45.69 262 GLY A CA 1
ATOM 1763 C C . GLY A 1 262 ? 34.574 14.346 38.275 1.00 46.59 262 GLY A C 1
ATOM 1764 O O . GLY A 1 262 ? 34.355 15.450 38.781 1.00 46.89 262 GLY A O 1
ATOM 1765 N N . ILE A 1 263 ? 33.616 13.639 37.667 1.00 47.29 263 ILE A N 1
ATOM 1766 C CA . ILE A 1 263 ? 32.275 14.202 37.528 1.00 45.03 263 ILE A CA 1
ATOM 1767 C C . ILE A 1 263 ? 31.668 14.490 38.897 1.00 43.21 263 ILE A C 1
ATOM 1768 O O . ILE A 1 263 ? 30.842 15.403 39.036 1.00 46.40 263 ILE A O 1
ATOM 1773 N N . TYR A 1 264 ? 32.085 13.755 39.934 1.00 40.64 264 TYR A N 1
ATOM 1774 C CA . TYR A 1 264 ? 31.648 14.083 41.290 1.00 42.44 264 TYR A CA 1
ATOM 1775 C C . TYR A 1 264 ? 32.268 15.387 41.762 1.00 42.13 264 TYR A C 1
ATOM 1776 O O . TYR A 1 264 ? 31.561 16.318 42.163 1.00 40.89 264 TYR A O 1
ATOM 1785 N N . LYS A 1 265 ? 33.601 15.466 41.721 1.00 46.49 265 LYS A N 1
ATOM 1786 C CA . LYS A 1 265 ? 34.301 16.650 42.208 1.00 47.14 265 LYS A CA 1
ATOM 1787 C C . LYS A 1 265 ? 33.829 17.912 41.497 1.00 48.20 265 LYS A C 1
ATOM 1788 O O . LYS A 1 265 ? 33.653 18.960 42.127 1.00 51.57 265 LYS A O 1
ATOM 1794 N N . LYS A 1 266 ? 33.576 17.818 40.192 1.00 45.07 266 LYS A N 1
ATOM 1795 C CA . LYS A 1 266 ? 33.200 18.978 39.393 1.00 50.41 266 LYS A CA 1
ATOM 1796 C C . LYS A 1 266 ? 31.696 19.238 39.351 1.00 49.22 266 LYS A C 1
ATOM 1797 O O . LYS A 1 266 ? 31.279 20.401 39.269 1.00 51.38 266 LYS A O 1
ATOM 1803 N N . VAL A 1 267 ? 30.862 18.203 39.378 1.00 42.83 267 VAL A N 1
ATOM 1804 C CA . VAL A 1 267 ? 29.451 18.421 39.088 1.00 43.34 267 VAL A CA 1
ATOM 1805 C C . VAL A 1 267 ? 28.557 17.904 40.208 1.00 40.16 267 VAL A C 1
ATOM 1806 O O . VAL A 1 267 ? 27.874 18.685 40.878 1.00 43.41 267 VAL A O 1
ATOM 1810 N N . VAL A 1 268 ? 28.563 16.591 40.429 1.00 38.00 268 VAL A N 1
ATOM 1811 C CA . VAL A 1 268 ? 27.535 15.981 41.266 1.00 39.82 268 VAL A CA 1
ATOM 1812 C C . VAL A 1 268 ? 27.647 16.452 42.709 1.00 39.88 268 VAL A C 1
ATOM 1813 O O . VAL A 1 268 ? 26.628 16.657 43.383 1.00 38.58 268 VAL A O 1
ATOM 1817 N N . SER A 1 269 ? 28.879 16.651 43.202 1.00 42.01 269 SER A N 1
ATOM 1818 C CA . SER A 1 269 ? 29.079 17.175 44.554 1.00 41.13 269 SER A CA 1
ATOM 1819 C C . SER A 1 269 ? 28.399 18.523 44.760 1.00 41.24 269 SER A C 1
ATOM 1820 O O . SER A 1 269 ? 28.162 18.913 45.908 1.00 40.27 269 SER A O 1
ATOM 1823 N N . LYS A 1 270 ? 28.098 19.240 43.681 1.00 39.64 270 LYS A N 1
ATOM 1824 C CA . LYS A 1 270 ? 27.454 20.542 43.727 1.00 39.55 270 LYS A CA 1
ATOM 1825 C C . LYS A 1 270 ? 25.958 20.462 43.458 1.00 41.21 270 LYS A C 1
ATOM 1826 O O . LYS A 1 270 ? 25.270 21.486 43.527 1.00 42.74 270 LYS A O 1
ATOM 1832 N N . MET A 1 271 ? 25.444 19.279 43.159 1.00 38.69 271 MET A N 1
ATOM 1833 C CA . MET A 1 271 ? 24.022 19.101 42.899 1.00 39.59 271 MET A CA 1
ATOM 1834 C C . MET A 1 271 ? 23.303 18.747 44.189 1.00 36.36 271 MET A C 1
ATOM 1835 O O . MET A 1 271 ? 23.737 17.834 44.900 1.00 38.41 271 MET A O 1
ATOM 1840 N N . PRO A 1 272 ? 22.221 19.438 44.526 1.00 36.85 272 PRO A N 1
ATOM 1841 C CA . PRO A 1 272 ? 21.506 19.120 45.766 1.00 32.65 272 PRO A CA 1
ATOM 1842 C C . PRO A 1 272 ? 20.888 17.730 45.718 1.00 32.52 272 PRO A C 1
ATOM 1843 O O . PRO A 1 272 ? 20.505 17.226 44.655 1.00 33.72 272 PRO A O 1
ATOM 1847 N N . LYS A 1 273 ? 20.802 17.110 46.892 1.00 27.39 273 LYS A N 1
ATOM 1848 C CA . LYS A 1 273 ? 20.101 15.848 47.046 1.00 26.38 273 LYS A CA 1
ATOM 1849 C C . LYS A 1 273 ? 18.598 16.093 47.196 1.00 25.19 273 LYS A C 1
ATOM 1850 O O . LYS A 1 273 ? 18.149 17.202 47.496 1.00 23.18 273 LYS A O 1
ATOM 1856 N N . ASN A 1 274 ? 17.824 15.038 46.965 1.00 23.19 274 ASN A N 1
ATOM 1857 C CA . ASN A 1 274 ? 16.368 15.078 47.087 1.00 27.73 274 ASN A CA 1
ATOM 1858 C C . ASN A 1 274 ? 15.736 16.203 46.285 1.00 24.73 274 ASN A C 1
ATOM 1859 O O . ASN A 1 274 ? 14.834 16.883 46.790 1.00 26.07 274 ASN A O 1
ATOM 1864 N N . PRO A 1 275 ? 16.152 16.435 45.038 1.00 25.60 275 PRO A N 1
ATOM 1865 C CA . PRO A 1 275 ? 15.614 17.581 44.302 1.00 29.07 275 PRO A CA 1
ATOM 1866 C C . PRO A 1 275 ? 14.133 17.382 44.016 1.00 27.70 275 PRO A C 1
ATOM 1867 O O . PRO A 1 275 ? 13.635 16.256 43.949 1.00 27.32 275 PRO A O 1
ATOM 1871 N N . LYS A 1 276 ? 13.422 18.496 43.887 1.00 29.38 276 LYS A N 1
ATOM 1872 C CA . LYS A 1 276 ? 12.014 18.456 43.503 1.00 35.12 276 LYS A CA 1
ATOM 1873 C C . LYS A 1 276 ? 11.827 18.445 41.990 1.00 34.03 276 LYS A C 1
ATOM 1874 O O . LYS A 1 276 ? 10.687 18.408 41.517 1.00 34.97 276 LYS A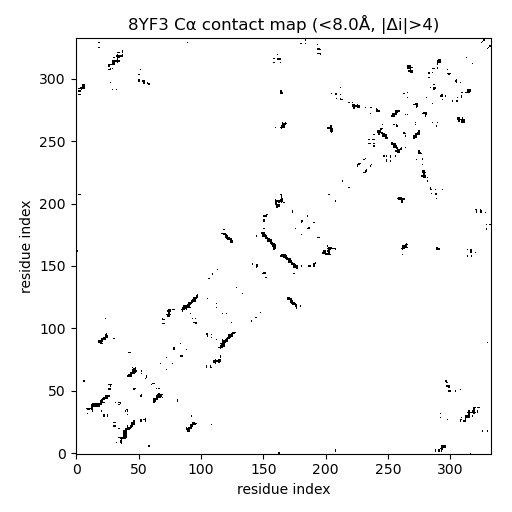 O 1
ATOM 1880 N N . LYS A 1 277 ? 12.918 18.480 41.233 1.00 30.07 277 LYS A N 1
ATOM 1881 C CA . LYS A 1 277 ? 12.878 18.510 39.780 1.00 33.40 277 LYS A CA 1
ATOM 1882 C C . LYS A 1 277 ? 14.176 17.899 39.283 1.00 33.27 277 LYS A C 1
ATOM 1883 O O . LYS A 1 277 ? 15.171 17.845 40.014 1.00 30.64 277 LYS A O 1
ATOM 1889 N N . ILE A 1 278 ? 14.163 17.432 38.032 1.00 32.06 278 ILE A N 1
ATOM 1890 C CA . ILE A 1 278 ? 15.392 16.954 37.412 1.00 32.30 278 ILE A CA 1
ATOM 1891 C C . ILE A 1 278 ? 16.408 18.088 37.375 1.00 34.94 278 ILE A C 1
ATOM 1892 O O . ILE A 1 278 ? 16.081 19.223 37.002 1.00 36.61 278 ILE A O 1
ATOM 1897 N N . LEU A 1 279 ? 17.647 17.785 37.762 1.00 32.02 279 LEU A N 1
ATOM 1898 C CA . LEU A 1 279 ? 18.737 18.751 37.740 1.00 37.50 279 LEU A CA 1
ATOM 1899 C C . LEU A 1 279 ? 19.675 18.462 36.577 1.00 39.79 279 LEU A C 1
ATOM 1900 O O . LEU A 1 279 ? 20.005 17.304 36.310 1.00 39.71 279 LEU A O 1
ATOM 1905 N N . SER A 1 280 ? 20.128 19.517 35.905 1.00 44.02 280 SER A N 1
ATOM 1906 C CA . SER A 1 280 ? 21.099 19.395 34.824 1.00 47.70 280 SER A CA 1
ATOM 1907 C C . SER A 1 280 ? 22.483 19.764 35.336 1.00 51.54 280 SER A C 1
ATOM 1908 O O . SER A 1 280 ? 22.646 20.788 36.006 1.00 52.60 280 SER A O 1
ATOM 1911 N N . GLY A 1 281 ? 23.475 18.936 35.009 1.00 50.72 281 GLY A N 1
ATOM 1912 C CA . GLY A 1 281 ? 24.849 19.209 35.383 1.00 54.83 281 GLY A CA 1
ATOM 1913 C C . GLY A 1 281 ? 25.421 20.464 34.758 1.00 60.45 281 GLY A C 1
ATOM 1914 O O . GLY A 1 281 ? 26.481 20.928 35.197 1.00 60.72 281 GLY A O 1
ATOM 1915 N N . MET A 1 282 ? 24.751 21.020 33.748 1.00 63.75 282 MET A N 1
ATOM 1916 C CA . MET A 1 282 ? 25.229 22.232 33.097 1.00 69.00 282 MET A CA 1
ATOM 1917 C C . MET A 1 282 ? 24.795 23.486 33.838 1.00 70.07 282 MET A C 1
ATOM 1918 O O . MET A 1 282 ? 25.431 24.536 33.687 1.00 75.72 282 MET A O 1
ATOM 1923 N N . ASP A 1 283 ? 23.733 23.397 34.629 1.00 67.01 283 ASP A N 1
ATOM 1924 C CA . ASP A 1 283 ? 23.355 24.451 35.554 1.00 66.66 283 ASP A CA 1
ATOM 1925 C C . ASP A 1 283 ? 24.182 24.415 36.837 1.00 64.63 283 ASP A C 1
ATOM 1926 O O . ASP A 1 283 ? 23.767 24.992 37.848 1.00 69.54 283 ASP A O 1
ATOM 1931 N N . TYR A 1 284 ? 25.335 23.744 36.816 1.00 64.57 284 TYR A N 1
ATOM 1932 C CA . TYR A 1 284 ? 26.178 23.598 38.000 1.00 59.46 284 TYR A CA 1
ATOM 1933 C C . TYR A 1 284 ? 27.650 23.607 37.604 1.00 58.84 284 TYR A C 1
ATOM 1934 O O . TYR A 1 284 ? 28.530 23.417 38.443 1.00 60.77 284 TYR A O 1
ATOM 1943 N N . ASN A 1 292 ? 23.637 14.736 28.832 1.00 58.91 292 ASN A N 1
ATOM 1944 C CA . ASN A 1 292 ? 24.320 15.430 29.927 1.00 58.41 292 ASN A CA 1
ATOM 1945 C C . ASN A 1 292 ? 24.140 14.726 31.254 1.00 52.18 292 ASN A C 1
ATOM 1946 O O . ASN A 1 292 ? 23.241 13.907 31.405 1.00 55.12 292 ASN A O 1
ATOM 1951 N N . THR A 1 293 ? 24.985 15.066 32.223 1.00 51.40 293 THR A N 1
ATOM 1952 C CA . THR A 1 293 ? 24.819 14.536 33.568 1.00 44.16 293 THR A CA 1
ATOM 1953 C C . THR A 1 293 ? 23.573 15.142 34.201 1.00 44.72 293 THR A C 1
ATOM 1954 O O . THR A 1 293 ? 23.465 16.365 34.318 1.00 47.56 293 THR A O 1
ATOM 1958 N N . LYS A 1 294 ? 22.628 14.292 34.605 1.00 40.58 294 LYS A N 1
ATOM 1959 C CA . LYS A 1 294 ? 21.393 14.747 35.230 1.00 38.71 294 LYS A CA 1
ATOM 1960 C C . LYS A 1 294 ? 21.142 13.989 36.524 1.00 30.69 294 LYS A C 1
ATOM 1961 O O . LYS A 1 294 ? 21.487 12.812 36.648 1.00 29.16 294 LYS A O 1
ATOM 1967 N N . ARG A 1 295 ? 20.506 14.662 37.477 1.00 32.30 295 ARG A N 1
ATOM 1968 C CA . ARG A 1 295 ? 20.093 14.035 38.726 1.00 30.91 295 ARG A CA 1
ATOM 1969 C C . ARG A 1 295 ? 18.582 13.808 38.703 1.00 30.52 295 ARG A C 1
ATOM 1970 O O . ARG A 1 295 ? 17.805 14.757 38.535 1.00 27.08 295 ARG A O 1
ATOM 1978 N N . ALA A 1 296 ? 18.177 12.547 38.861 1.00 29.24 296 ALA A N 1
ATOM 1979 C CA . ALA A 1 296 ? 16.771 12.186 38.927 1.00 24.11 296 ALA A CA 1
ATOM 1980 C C . ALA A 1 296 ? 16.124 12.732 40.195 1.00 25.87 296 ALA A C 1
ATOM 1981 O O . ALA A 1 296 ? 16.777 12.970 41.214 1.00 24.51 296 ALA A O 1
ATOM 1983 N N . SER A 1 297 ? 14.811 12.899 40.128 1.00 25.06 297 SER A N 1
ATOM 1984 C CA . SER A 1 297 ? 14.009 13.325 41.261 1.00 24.98 297 SER A CA 1
ATOM 1985 C C . SER A 1 297 ? 12.996 12.249 41.612 1.00 24.42 297 SER A C 1
ATOM 1986 O O . SER A 1 297 ? 12.348 11.676 40.731 1.00 26.44 297 SER A O 1
ATOM 1989 N N . PHE A 1 298 ? 12.871 11.987 42.911 1.00 27.65 298 PHE A N 1
ATOM 1990 C CA . PHE A 1 298 ? 11.889 11.030 43.408 1.00 25.47 298 PHE A CA 1
ATOM 1991 C C . PHE A 1 298 ? 10.464 11.443 43.049 1.00 22.33 298 PHE A C 1
ATOM 1992 O O . PHE A 1 298 ? 9.590 10.588 42.889 1.00 23.29 298 PHE A O 1
ATOM 2000 N N . TYR A 1 299 ? 10.221 12.743 42.901 1.00 20.12 299 TYR A N 1
ATOM 2001 C CA . TYR A 1 299 ? 8.881 13.279 42.763 1.00 29.13 299 TYR A CA 1
ATOM 2002 C C . TYR A 1 299 ? 8.529 13.643 41.321 1.00 24.49 299 TYR A C 1
ATOM 2003 O O . TYR A 1 299 ? 7.546 14.351 41.106 1.00 25.35 299 TYR A O 1
ATOM 2012 N N . LYS A 1 300 ? 9.318 13.193 40.350 1.00 25.37 300 LYS A N 1
ATOM 2013 C CA . LYS A 1 300 ? 9.114 13.365 38.919 1.00 27.55 300 LYS A CA 1
ATOM 2014 C C . LYS A 1 300 ? 9.307 12.021 38.239 1.00 24.24 300 LYS A C 1
ATOM 2015 O O . LYS A 1 300 ? 9.944 11.118 38.800 1.00 23.18 300 LYS A O 1
ATOM 2021 N N . PRO A 1 301 ? 8.757 11.842 37.034 1.00 22.34 301 PRO A N 1
ATOM 2022 C CA . PRO A 1 301 ? 9.152 10.688 36.221 1.00 22.01 301 PRO A CA 1
ATOM 2023 C C . PRO A 1 301 ? 10.641 10.753 35.940 1.00 21.48 301 PRO A C 1
ATOM 2024 O O . PRO A 1 301 ? 11.209 11.831 35.770 1.00 20.86 301 PRO A O 1
ATOM 2028 N N . SER A 1 302 ? 11.265 9.584 35.880 1.00 21.00 302 SER A N 1
ATOM 2029 C CA . SER A 1 302 ? 12.703 9.507 35.663 1.00 22.17 302 SER A CA 1
ATOM 2030 C C . SER A 1 302 ? 13.128 10.253 34.400 1.00 22.95 302 SER A C 1
ATOM 2031 O O . SER A 1 302 ? 12.362 10.361 33.438 1.00 25.57 302 SER A O 1
ATOM 2034 N N . PRO A 1 303 ? 14.352 10.772 34.373 1.00 25.17 303 PRO A N 1
ATOM 2035 C CA . PRO A 1 303 ? 14.959 11.139 33.089 1.00 24.81 303 PRO A CA 1
ATOM 2036 C C . PRO A 1 303 ? 14.985 9.935 32.160 1.00 23.60 303 PRO A C 1
ATOM 2037 O O . PRO A 1 303 ? 15.056 8.784 32.599 1.00 25.36 303 PRO A O 1
ATOM 2041 N N . THR A 1 304 ? 14.917 10.208 30.862 1.00 24.65 304 THR A N 1
ATOM 2042 C CA . THR A 1 304 ? 14.956 9.132 29.878 1.00 27.04 304 THR A CA 1
ATOM 2043 C C . THR A 1 304 ? 16.187 8.263 30.064 1.00 26.84 304 THR A C 1
ATOM 2044 O O . THR A 1 304 ? 17.308 8.767 30.148 1.00 27.57 304 THR A O 1
ATOM 2048 N N . LEU A 1 305 ? 15.979 6.952 30.135 1.00 26.83 305 LEU A N 1
ATOM 2049 C CA . LEU A 1 305 ? 17.098 6.025 30.131 1.00 25.41 305 LEU A CA 1
ATOM 2050 C C . LEU A 1 305 ? 17.634 5.885 28.712 1.00 32.05 305 LEU A C 1
ATOM 2051 O O . LEU A 1 305 ? 16.876 5.597 27.775 1.00 29.75 305 LEU A O 1
ATOM 2056 N N . THR A 1 306 ? 18.934 6.085 28.551 1.00 31.34 306 THR A N 1
ATOM 2057 C CA . THR A 1 306 ? 19.571 5.986 27.250 1.00 34.35 306 THR A CA 1
ATOM 2058 C C . THR A 1 306 ? 20.670 4.937 27.303 1.00 30.71 306 THR A C 1
ATOM 2059 O O . THR A 1 306 ? 20.996 4.394 28.363 1.00 34.10 306 THR A O 1
ATOM 2063 N N . ALA A 1 307 ? 21.245 4.665 26.130 1.00 32.25 307 ALA A N 1
ATOM 2064 C CA . ALA A 1 307 ? 22.288 3.651 26.025 1.00 33.31 307 ALA A CA 1
ATOM 2065 C C . ALA A 1 307 ? 23.521 4.029 26.837 1.00 34.49 307 ALA A C 1
ATOM 2066 O O . ALA A 1 307 ? 24.185 3.155 27.402 1.00 30.91 307 ALA A O 1
ATOM 2068 N N . SER A 1 308 ? 23.843 5.326 26.903 1.00 34.82 308 SER A N 1
ATOM 2069 C CA . SER A 1 308 ? 25.044 5.768 27.608 1.00 39.83 308 SER A CA 1
ATOM 2070 C C . SER A 1 308 ? 24.879 5.684 29.117 1.00 37.95 308 SER A C 1
ATOM 2071 O O . SER A 1 308 ? 25.865 5.477 29.832 1.00 46.81 308 SER A O 1
ATOM 2074 N N . GLY A 1 309 ? 23.655 5.863 29.610 1.00 37.65 309 GLY A N 1
ATOM 2075 C CA . GLY A 1 309 ? 23.318 5.695 31.011 1.00 34.86 309 GLY A CA 1
ATOM 2076 C C . GLY A 1 309 ? 24.142 6.485 32.006 1.00 40.23 309 GLY A C 1
ATOM 2077 O O . GLY A 1 309 ? 25.018 5.919 32.666 1.00 46.90 309 GLY A O 1
ATOM 2078 N N . GLY A 1 310 ? 23.878 7.778 32.159 1.00 37.93 310 GLY A N 1
ATOM 2079 C CA . GLY A 1 310 ? 24.647 8.505 33.158 1.00 40.51 310 GLY A CA 1
ATOM 2080 C C . GLY A 1 310 ? 23.848 9.149 34.276 1.00 32.47 310 GLY A C 1
ATOM 2081 O O . GLY A 1 310 ? 24.296 10.147 34.841 1.00 33.55 310 GLY A O 1
ATOM 2082 N N . LEU A 1 311 ? 22.693 8.585 34.630 1.00 28.38 311 LEU A N 1
ATOM 2083 C CA . LEU A 1 311 ? 21.753 9.264 35.516 1.00 25.68 311 LEU A CA 1
ATOM 2084 C C . LEU A 1 311 ? 22.157 9.147 36.978 1.00 27.07 311 LEU A C 1
ATOM 2085 O O . LEU A 1 311 ? 22.536 8.073 37.453 1.00 24.72 311 LEU A O 1
ATOM 2090 N N . ILE A 1 312 ? 22.021 10.251 37.702 1.00 22.94 312 ILE A N 1
ATOM 2091 C CA . ILE A 1 312 ? 22.398 10.307 39.108 1.00 28.06 312 ILE A CA 1
ATOM 2092 C C . ILE A 1 312 ? 21.179 10.013 39.969 1.00 25.92 312 ILE A C 1
ATOM 2093 O O . ILE A 1 312 ? 20.090 10.547 39.732 1.00 24.30 312 ILE A O 1
ATOM 2098 N N . HIS A 1 313 ? 21.369 9.135 40.958 1.00 22.57 313 HIS A N 1
ATOM 2099 C CA . HIS A 1 313 ? 20.344 8.830 41.953 1.00 22.77 313 HIS A CA 1
ATOM 2100 C C . HIS A 1 313 ? 19.857 10.110 42.620 1.00 23.13 313 HIS A C 1
ATOM 2101 O O . HIS A 1 313 ? 20.568 11.114 42.686 1.00 27.38 313 HIS A O 1
ATOM 2108 N N . TRP A 1 314 ? 18.609 10.068 43.113 1.00 22.71 314 TRP A N 1
ATOM 2109 C CA . TRP A 1 314 ? 17.999 11.256 43.696 1.00 20.90 314 TRP A CA 1
ATOM 2110 C C . TRP A 1 314 ? 18.529 11.574 45.083 1.00 23.30 314 TRP A C 1
ATOM 2111 O O . TRP A 1 314 ? 18.438 12.734 45.497 1.00 22.13 314 TRP A O 1
ATOM 2122 N N . ASN A 1 315 ? 19.048 10.573 45.800 1.00 21.69 315 ASN A N 1
ATOM 2123 C CA . ASN A 1 315 ? 19.461 10.625 47.207 1.00 27.27 315 ASN A CA 1
ATOM 2124 C C . ASN A 1 315 ? 20.934 10.343 47.422 1.00 26.08 315 ASN A C 1
ATOM 2125 O O . ASN A 1 315 ? 21.562 10.924 48.321 1.00 27.31 315 ASN A O 1
ATOM 2130 N N . GLU A 1 316 ? 21.486 9.415 46.667 1.00 25.91 316 GLU A N 1
ATOM 2131 C CA . GLU A 1 316 ? 22.823 8.930 46.910 1.00 25.64 316 GLU A CA 1
ATOM 2132 C C . GLU A 1 316 ? 23.744 9.393 45.790 1.00 28.32 316 GLU A C 1
ATOM 2133 O O . GLU A 1 316 ? 23.328 9.563 44.641 1.00 26.86 316 GLU A O 1
ATOM 2139 N N . ASP A 1 317 ? 24.997 9.656 46.155 1.00 26.24 317 ASP A N 1
ATOM 2140 C CA . ASP A 1 317 ? 25.988 10.165 45.212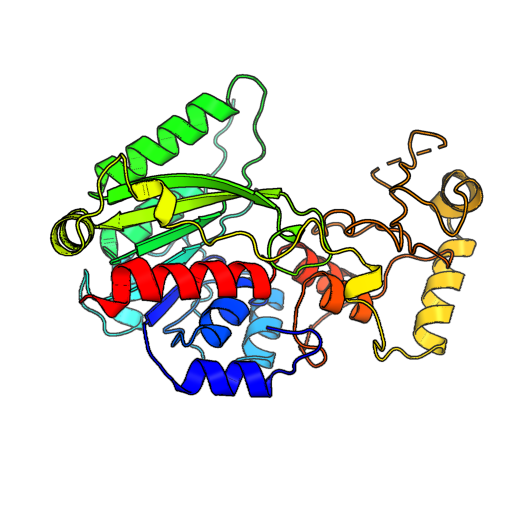 1.00 29.16 317 ASP A CA 1
ATOM 2141 C C . ASP A 1 317 ? 26.543 8.978 44.429 1.00 29.61 317 ASP A C 1
ATOM 2142 O O . ASP A 1 317 ? 27.581 8.402 44.754 1.00 30.93 317 ASP A O 1
ATOM 2147 N N . ARG A 1 318 ? 25.818 8.611 43.371 1.00 22.24 318 ARG A N 1
ATOM 2148 C CA . ARG A 1 318 ? 26.116 7.429 42.576 1.00 24.56 318 ARG A CA 1
ATOM 2149 C C . ARG A 1 318 ? 25.148 7.415 41.397 1.00 24.19 318 ARG A C 1
ATOM 2150 O O . ARG A 1 318 ? 24.120 8.094 41.416 1.00 23.03 318 ARG A O 1
ATOM 2158 N N . VAL A 1 319 ? 25.474 6.619 40.387 1.00 21.92 319 VAL A N 1
ATOM 2159 C CA . VAL A 1 319 ? 24.547 6.418 39.280 1.00 23.31 319 VAL A CA 1
ATOM 2160 C C . VAL A 1 319 ? 23.398 5.550 39.775 1.00 25.10 319 VAL A C 1
ATOM 2161 O O . VAL A 1 319 ? 23.476 4.967 40.864 1.00 23.41 319 VAL A O 1
ATOM 2165 N N . LEU A 1 320 ? 22.319 5.462 38.988 1.00 22.61 320 LEU A N 1
ATOM 2166 C CA . LEU A 1 320 ? 21.254 4.525 39.309 1.00 22.51 320 LEU A CA 1
ATOM 2167 C C . LEU A 1 320 ? 21.757 3.103 39.108 1.00 22.62 320 LEU A C 1
ATOM 2168 O O . LEU A 1 320 ? 22.622 2.835 38.274 1.00 26.25 320 LEU A O 1
ATOM 2173 N N . SER A 1 321 ? 21.213 2.186 39.880 1.00 19.97 321 SER A N 1
ATOM 2174 C CA . SER A 1 321 ? 21.661 0.811 39.787 1.00 21.69 321 SER A CA 1
ATOM 2175 C C . SER A 1 321 ? 20.893 0.071 38.698 1.00 23.17 321 SER A C 1
ATOM 2176 O O . SER A 1 321 ? 19.819 0.493 38.265 1.00 22.07 321 SER A O 1
ATOM 2179 N N . VAL A 1 322 ? 21.468 -1.044 38.247 1.00 23.48 322 VAL A N 1
ATOM 2180 C CA . VAL A 1 322 ? 20.766 -1.889 37.284 1.00 24.66 322 VAL A CA 1
ATOM 2181 C C . VAL A 1 322 ? 19.403 -2.321 37.815 1.00 25.14 322 VAL A C 1
ATOM 2182 O O . VAL A 1 322 ? 18.421 -2.240 37.058 1.00 25.64 322 VAL A O 1
ATOM 2186 N N . PRO A 1 323 ? 19.261 -2.765 39.066 1.00 25.14 323 PRO A N 1
ATOM 2187 C CA . PRO A 1 323 ? 17.897 -3.054 39.559 1.00 24.88 323 PRO A CA 1
ATOM 2188 C C . PRO A 1 323 ? 16.962 -1.854 39.504 1.00 24.27 323 PRO A C 1
ATOM 2189 O O . PRO A 1 323 ? 15.782 -2.025 39.187 1.00 22.00 323 PRO A O 1
ATOM 2193 N N . GLU A 1 324 ? 17.454 -0.641 39.792 1.00 21.06 324 GLU A N 1
ATOM 2194 C CA . GLU A 1 324 ? 16.597 0.540 39.669 1.00 23.03 324 GLU A CA 1
ATOM 2195 C C . GLU A 1 324 ? 16.267 0.846 38.210 1.00 24.25 324 GLU A C 1
ATOM 2196 O O . GLU A 1 324 ? 15.140 1.241 37.890 1.00 21.00 324 GLU A O 1
ATOM 2202 N N . LEU A 1 325 ? 17.244 0.689 37.315 1.00 20.59 325 LEU A N 1
ATOM 2203 C CA . LEU A 1 325 ? 16.993 0.921 35.897 1.00 22.19 325 LEU A CA 1
ATOM 2204 C C . LEU A 1 325 ? 15.958 -0.056 35.345 1.00 21.33 325 LEU A C 1
ATOM 2205 O O . LEU A 1 325 ? 15.125 0.321 34.513 1.00 20.72 325 LEU A O 1
ATOM 2210 N N . LYS A 1 326 ? 16.004 -1.317 35.788 1.00 20.05 326 LYS A N 1
ATOM 2211 C CA . LYS A 1 326 ? 15.009 -2.296 35.371 1.00 22.15 326 LYS A CA 1
ATOM 2212 C C . LYS A 1 326 ? 13.615 -1.885 35.820 1.00 24.69 326 LYS A C 1
ATOM 2213 O O . LYS A 1 326 ? 12.639 -2.025 35.066 1.00 19.13 326 LYS A O 1
ATOM 2219 N N . ARG A 1 327 ? 13.506 -1.384 37.053 1.00 21.61 327 ARG A N 1
ATOM 2220 C CA . ARG A 1 327 ? 12.210 -0.982 37.584 1.00 22.79 327 ARG A CA 1
ATOM 2221 C C . ARG A 1 327 ? 11.707 0.281 36.891 1.00 24.28 327 ARG A C 1
ATOM 2222 O O . ARG A 1 327 ? 10.515 0.391 36.569 1.00 23.00 327 ARG A O 1
ATOM 2230 N N . ILE A 1 328 ? 12.604 1.236 36.636 1.00 21.71 328 ILE A N 1
ATOM 2231 C CA . ILE A 1 328 ? 12.202 2.453 35.948 1.00 20.13 328 ILE A CA 1
ATOM 2232 C C . ILE A 1 328 ? 11.766 2.132 34.522 1.00 23.89 328 ILE A C 1
ATOM 2233 O O . ILE A 1 328 ? 10.864 2.781 33.976 1.00 22.46 328 ILE A O 1
ATOM 2238 N N . GLN A 1 329 ? 12.367 1.108 33.913 1.00 20.70 329 GLN A N 1
ATOM 2239 C CA . GLN A 1 329 ? 11.994 0.710 32.568 1.00 24.28 329 GLN A CA 1
ATOM 2240 C C . GLN A 1 329 ? 10.715 -0.115 32.535 1.00 22.56 329 GLN A C 1
ATOM 2241 O O . GLN A 1 329 ? 10.210 -0.377 31.444 1.00 20.29 329 GLN A O 1
ATOM 2247 N N . SER A 1 330 ? 10.172 -0.479 33.704 1.00 18.57 330 SER A N 1
ATOM 2248 C CA . SER A 1 330 ? 8.975 -1.303 33.856 1.00 20.55 330 SER A CA 1
ATOM 2249 C C . SER A 1 330 ? 9.200 -2.730 33.364 1.00 21.74 330 SER A C 1
ATOM 2250 O O . SER A 1 330 ? 8.269 -3.394 32.898 1.00 19.79 330 SER A O 1
ATOM 2253 N N . LEU A 1 331 ? 10.444 -3.211 33.474 1.00 16.74 331 LEU A N 1
ATOM 2254 C CA . LEU A 1 331 ? 10.749 -4.624 33.316 1.00 17.71 331 LEU A CA 1
ATOM 2255 C C . LEU A 1 331 ? 10.297 -5.414 34.547 1.00 18.89 331 LEU A C 1
ATOM 2256 O O . LEU A 1 331 ? 10.135 -4.849 35.638 1.00 23.79 331 LEU A O 1
ATOM 2261 N N . PRO A 1 332 ? 10.124 -6.730 34.424 1.00 17.28 332 PRO A N 1
ATOM 2262 C CA . PRO A 1 332 ? 9.893 -7.536 35.625 1.00 19.99 332 PRO A CA 1
ATOM 2263 C C . PRO A 1 332 ? 11.143 -7.567 36.501 1.00 20.95 332 PRO A C 1
ATOM 2264 O O . PRO A 1 332 ? 12.276 -7.453 36.015 1.00 17.09 332 PRO A O 1
ATOM 2268 N N . ASP A 1 333 ? 10.926 -7.745 37.807 1.00 22.20 333 ASP A N 1
ATOM 2269 C CA . ASP A 1 333 ? 12.028 -7.617 38.769 1.00 20.92 333 ASP A CA 1
ATOM 2270 C C . ASP A 1 333 ? 13.111 -8.678 38.574 1.00 21.26 333 ASP A C 1
ATOM 2271 O O . ASP A 1 333 ? 14.284 -8.424 38.863 1.00 22.92 333 ASP A O 1
ATOM 2276 N N . ASP A 1 334 ? 12.744 -9.877 38.124 1.00 22.53 334 ASP A N 1
ATOM 2277 C CA . ASP A 1 334 ? 13.691 -10.965 37.917 1.00 21.73 334 ASP A CA 1
ATOM 2278 C C . ASP A 1 334 ? 14.160 -11.068 36.465 1.00 20.98 334 ASP A C 1
ATOM 2279 O O . ASP A 1 334 ? 14.577 -12.144 36.028 1.0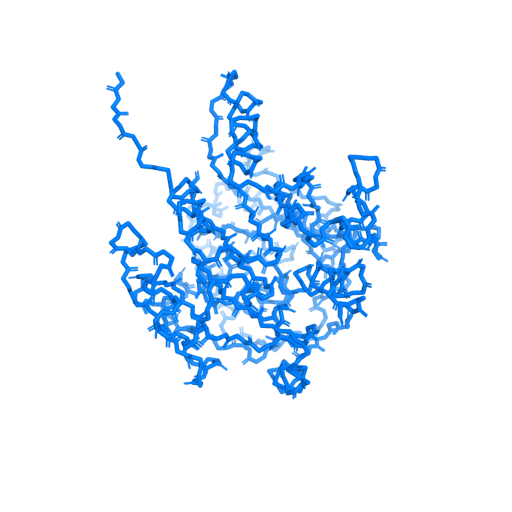0 20.18 334 ASP A O 1
ATOM 2284 N N . PHE A 1 335 ? 14.062 -9.982 35.704 1.00 21.93 335 PHE A N 1
ATOM 2285 C CA . PHE A 1 335 ? 14.520 -9.984 34.323 1.00 21.83 335 PHE A CA 1
ATOM 2286 C C . PHE A 1 335 ? 16.034 -10.152 34.276 1.00 24.24 335 PHE A C 1
ATOM 2287 O O . PHE A 1 335 ? 16.769 -9.450 34.980 1.00 25.05 335 PHE A O 1
ATOM 2295 N N . ILE A 1 336 ? 16.504 -11.078 33.451 1.00 21.48 336 ILE A N 1
ATOM 2296 C CA . ILE A 1 336 ? 17.926 -11.393 33.393 1.00 26.45 336 ILE A CA 1
ATOM 2297 C C . ILE A 1 336 ? 18.590 -10.452 32.406 1.00 26.66 336 ILE A C 1
ATOM 2298 O O . ILE A 1 336 ? 18.089 -10.249 31.295 1.00 20.90 336 ILE A O 1
ATOM 2303 N N . LEU A 1 337 ? 19.692 -9.841 32.827 1.00 24.53 337 LEU A N 1
ATOM 2304 C CA . LEU A 1 337 ? 20.533 -9.041 31.951 1.00 23.25 337 LEU A CA 1
ATOM 2305 C C . LEU A 1 337 ? 21.929 -9.632 31.987 1.00 22.78 337 LEU A C 1
ATOM 2306 O O . LEU A 1 337 ? 22.415 -10.014 33.055 1.00 27.47 337 LEU A O 1
ATOM 2311 N N . THR A 1 338 ? 22.563 -9.726 30.825 1.00 23.44 338 THR A N 1
ATOM 2312 C CA . THR A 1 338 ? 23.865 -10.373 30.709 1.00 27.35 338 THR A CA 1
ATOM 2313 C C . THR A 1 338 ? 24.965 -9.349 30.452 1.00 25.95 338 THR A C 1
ATOM 2314 O O . THR A 1 338 ? 24.731 -8.241 29.963 1.00 23.34 338 THR A O 1
ATOM 2318 N N . GLY A 1 339 ? 26.186 -9.740 30.791 1.00 29.85 339 GLY A N 1
ATOM 2319 C CA . GLY A 1 339 ? 27.338 -8.927 30.485 1.00 29.70 339 GLY A CA 1
ATOM 2320 C C . GLY A 1 339 ? 27.743 -7.995 31.609 1.00 29.43 339 GLY A C 1
ATOM 2321 O O . GLY A 1 339 ? 27.288 -8.084 32.751 1.00 29.50 339 GLY A O 1
ATOM 2322 N N . SER A 1 340 ? 28.637 -7.074 31.251 1.00 30.57 340 SER A N 1
ATOM 2323 C CA . SER A 1 340 ? 29.154 -6.092 32.190 1.00 30.88 340 SER A CA 1
ATOM 2324 C C . SER A 1 340 ? 28.047 -5.155 32.660 1.00 32.32 340 SER A C 1
ATOM 2325 O O . SER A 1 340 ? 26.999 -5.021 32.025 1.00 28.54 340 SER A O 1
ATOM 2328 N N . HIS A 1 341 ? 28.305 -4.498 33.795 1.00 27.34 341 HIS A N 1
ATOM 2329 C CA . HIS A 1 341 ? 27.403 -3.471 34.312 1.00 31.09 341 HIS A CA 1
ATOM 2330 C C . HIS A 1 341 ? 27.028 -2.464 33.229 1.00 29.20 341 HIS A C 1
ATOM 2331 O O . HIS A 1 341 ? 25.865 -2.057 33.119 1.00 27.80 341 HIS A O 1
ATOM 2338 N N . SER A 1 342 ? 28.000 -2.080 32.402 1.00 28.74 342 SER A N 1
ATOM 2339 C CA . SER A 1 342 ? 27.777 -1.083 31.358 1.00 27.04 342 SER A CA 1
ATOM 2340 C C . SER A 1 342 ? 26.950 -1.650 30.212 1.00 27.08 342 SER A C 1
ATOM 2341 O O . SER A 1 342 ? 26.155 -0.929 29.601 1.00 26.37 342 SER A O 1
ATOM 2344 N N . GLN A 1 343 ? 27.137 -2.935 29.894 1.00 25.58 343 GLN A N 1
ATOM 2345 C CA . GLN A 1 343 ? 26.313 -3.568 28.875 1.00 25.45 343 GLN A CA 1
ATOM 2346 C C . GLN A 1 343 ? 24.883 -3.758 29.365 1.00 26.61 343 GLN A C 1
ATOM 2347 O O . GLN A 1 343 ? 23.931 -3.643 28.582 1.00 24.78 343 GLN A O 1
ATOM 2353 N N . GLN A 1 344 ? 24.708 -4.063 30.654 1.00 25.59 344 GLN A N 1
ATOM 2354 C CA . GLN A 1 344 ? 23.355 -4.197 31.188 1.00 26.28 344 GLN A CA 1
ATOM 2355 C C . GLN A 1 344 ? 22.634 -2.858 31.196 1.00 27.77 344 GLN A C 1
ATOM 2356 O O . GLN A 1 344 ? 21.449 -2.785 30.829 1.00 27.31 344 GLN A O 1
ATOM 2362 N N . THR A 1 345 ? 23.328 -1.782 31.593 1.00 21.90 345 THR A N 1
ATOM 2363 C CA . THR A 1 345 ? 22.690 -0.470 31.565 1.00 27.26 345 THR A CA 1
ATOM 2364 C C . THR A 1 345 ? 22.329 -0.071 30.138 1.00 26.77 345 THR A C 1
ATOM 2365 O O . THR A 1 345 ? 21.258 0.502 29.903 1.00 21.60 345 THR A O 1
ATOM 2369 N N . GLU A 1 346 ? 23.206 -0.378 29.173 1.00 24.26 346 GLU A N 1
ATOM 2370 C CA . GLU A 1 346 ? 22.903 -0.087 27.777 1.00 27.96 346 GLU A CA 1
ATOM 2371 C C . GLU A 1 346 ? 21.655 -0.833 27.322 1.00 24.16 346 GLU A C 1
ATOM 2372 O O . GLU A 1 346 ? 20.752 -0.239 26.728 1.00 24.89 346 GLU A O 1
ATOM 2378 N N . ARG A 1 347 ? 21.595 -2.143 27.597 1.00 24.20 347 ARG A N 1
ATOM 2379 C CA . ARG A 1 347 ? 20.487 -2.973 27.130 1.00 23.98 347 ARG A CA 1
ATOM 2380 C C . ARG A 1 347 ? 19.150 -2.466 27.656 1.00 25.99 347 ARG A C 1
ATOM 2381 O O . ARG A 1 347 ? 18.147 -2.432 26.923 1.00 22.45 347 ARG A O 1
ATOM 2389 N N . VAL A 1 348 ? 19.113 -2.062 28.926 1.00 25.96 348 VAL A N 1
ATOM 2390 C CA . VAL A 1 348 ? 17.897 -1.464 29.469 1.00 27.00 348 VAL A CA 1
ATOM 2391 C C . VAL A 1 348 ? 17.630 -0.113 28.824 1.00 26.65 348 VAL A C 1
ATOM 2392 O O . VAL A 1 348 ? 16.482 0.235 28.532 1.00 24.90 348 VAL A O 1
ATOM 2396 N N . GLY A 1 349 ? 18.680 0.679 28.617 1.00 24.08 349 GLY A N 1
ATOM 2397 C CA . GLY A 1 349 ? 18.488 2.016 28.087 1.00 25.35 349 GLY A CA 1
ATOM 2398 C C . GLY A 1 349 ? 17.849 2.034 26.716 1.00 26.75 349 GLY A C 1
ATOM 2399 O O . GLY A 1 349 ? 17.063 2.933 26.412 1.00 32.10 349 GLY A O 1
ATOM 2400 N N . ARG A 1 350 ? 18.155 1.039 25.879 1.00 24.53 350 ARG A N 1
ATOM 2401 C CA . ARG A 1 350 ? 17.665 0.997 24.504 1.00 24.43 350 ARG A CA 1
ATOM 2402 C C . ARG A 1 350 ? 16.253 0.449 24.382 1.00 23.92 350 ARG A C 1
ATOM 2403 O O . ARG A 1 350 ? 15.716 0.413 23.265 1.00 30.65 350 ARG A O 1
ATOM 2411 N N . MET A 1 351 ? 15.625 0.054 25.485 1.00 24.69 351 MET A N 1
ATOM 2412 C CA . MET A 1 351 ? 14.335 -0.618 25.425 1.00 25.70 351 MET A CA 1
ATOM 2413 C C . MET A 1 351 ? 13.172 0.349 25.236 1.00 24.95 351 MET A C 1
ATOM 2414 O O . MET A 1 351 ? 13.237 1.525 25.609 1.00 25.94 351 MET A O 1
ATOM 2419 N N . VAL A 1 352 ? 12.096 -0.165 24.645 1.00 20.28 352 VAL A N 1
ATOM 2420 C CA . VAL A 1 352 ? 10.764 0.391 24.887 1.00 21.08 352 VAL A CA 1
ATOM 2421 C C . VAL A 1 352 ? 10.244 -0.181 26.202 1.00 19.77 352 VAL A C 1
ATOM 2422 O O . VAL A 1 352 ? 10.351 -1.400 26.417 1.00 21.30 352 VAL A O 1
ATOM 2426 N N . PRO A 1 353 ? 9.692 0.634 27.098 1.00 21.31 353 PRO A N 1
ATOM 2427 C CA . PRO A 1 353 ? 9.204 0.097 28.379 1.00 19.08 353 PRO A CA 1
ATOM 2428 C C . PRO A 1 353 ? 8.102 -0.921 28.156 1.00 22.46 353 PRO A C 1
ATOM 2429 O O . PRO A 1 353 ? 7.079 -0.622 27.516 1.00 21.38 353 PRO A O 1
ATOM 2433 N N . PRO A 1 354 ? 8.276 -2.138 28.671 1.00 25.06 354 PRO A N 1
ATOM 2434 C CA . PRO A 1 354 ? 7.268 -3.188 28.453 1.00 20.61 354 PRO A CA 1
ATOM 2435 C C . PRO A 1 354 ? 5.843 -2.758 28.749 1.00 23.10 354 PRO A C 1
ATOM 2436 O O . PRO A 1 354 ? 4.930 -3.160 28.022 1.00 19.88 354 PRO A O 1
ATOM 2440 N N . LEU A 1 355 ? 5.627 -1.938 29.774 1.00 20.94 355 LEU A N 1
ATOM 2441 C CA . LEU A 1 355 ? 4.261 -1.617 30.151 1.00 24.86 355 LEU A CA 1
ATOM 2442 C C . LEU A 1 355 ? 3.612 -0.667 29.159 1.00 27.87 355 LEU A C 1
ATOM 2443 O O . LEU A 1 355 ? 2.396 -0.740 28.943 1.00 23.66 355 LEU A O 1
ATOM 2448 N N . MET A 1 356 ? 4.395 0.227 28.549 1.00 24.52 356 MET A N 1
ATOM 2449 C CA . MET A 1 356 ? 3.829 1.042 27.481 1.00 25.05 356 MET A CA 1
ATOM 2450 C C . MET A 1 356 ? 3.504 0.197 26.258 1.00 24.51 356 MET A C 1
ATOM 2451 O O . MET A 1 356 ? 2.433 0.349 25.654 1.00 23.56 356 MET A O 1
ATOM 2456 N N . MET A 1 357 ? 4.413 -0.697 25.874 1.00 21.42 357 MET A N 1
ATOM 2457 C CA . MET A 1 357 ? 4.129 -1.562 24.743 1.00 25.04 357 MET A CA 1
ATOM 2458 C C . MET A 1 357 ? 2.991 -2.533 25.045 1.00 21.85 357 MET A C 1
ATOM 2459 O O . MET A 1 357 ? 2.263 -2.930 24.125 1.00 23.90 357 MET A O 1
ATOM 2464 N N . LYS A 1 358 ? 2.825 -2.933 26.307 1.00 22.70 358 LYS A N 1
ATOM 2465 C CA . LYS A 1 358 ? 1.639 -3.698 26.684 1.00 23.26 358 LYS A CA 1
ATOM 2466 C C . LYS A 1 358 ? 0.373 -2.905 26.389 1.00 25.07 358 LYS A C 1
ATOM 2467 O O . LYS A 1 358 ? -0.578 -3.433 25.802 1.00 24.49 358 LYS A O 1
ATOM 2473 N N . ALA A 1 359 ? 0.345 -1.633 26.802 1.00 23.85 359 ALA A N 1
ATOM 2474 C CA . ALA A 1 359 ? -0.803 -0.773 26.531 1.00 26.25 359 ALA A CA 1
ATOM 2475 C C . ALA A 1 359 ? -1.070 -0.659 25.034 1.00 23.00 359 ALA A C 1
ATOM 2476 O O . ALA A 1 359 ? -2.218 -0.762 24.584 1.00 20.85 359 ALA A O 1
ATOM 2478 N N . ILE A 1 360 ? -0.013 -0.448 24.247 1.00 20.91 360 ILE A N 1
ATOM 2479 C CA . ILE A 1 360 ? -0.159 -0.362 22.801 1.00 21.09 360 ILE A CA 1
ATOM 2480 C C . ILE A 1 360 ? -0.711 -1.666 22.242 1.00 21.80 360 ILE A C 1
ATOM 2481 O O . ILE A 1 360 ? -1.618 -1.665 21.396 1.00 21.48 360 ILE A O 1
ATOM 2486 N N . ALA A 1 361 ? -0.196 -2.801 22.723 1.00 18.81 361 ALA A N 1
ATOM 2487 C CA . ALA A 1 361 ? -0.584 -4.076 22.127 1.00 22.87 361 ALA A CA 1
ATOM 2488 C C . ALA A 1 361 ? -2.012 -4.447 22.497 1.00 24.49 361 ALA A C 1
ATOM 2489 O O . ALA A 1 361 ? -2.781 -4.898 21.634 1.00 22.28 361 ALA A O 1
ATOM 2491 N N . GLU A 1 362 ? -2.383 -4.257 23.770 1.00 22.77 362 GLU A N 1
ATOM 2492 C CA . GLU A 1 362 ? -3.776 -4.431 24.192 1.00 27.12 362 GLU A CA 1
ATOM 2493 C C . GLU A 1 362 ? -4.724 -3.647 23.313 1.00 24.45 362 GLU A C 1
ATOM 2494 O O . GLU A 1 362 ? -5.762 -4.160 22.875 1.00 24.15 362 GLU A O 1
ATOM 2500 N N . ASN A 1 363 ? -4.416 -2.365 23.116 1.00 24.32 363 ASN A N 1
ATOM 2501 C CA . ASN A 1 363 ? -5.328 -1.496 22.397 1.00 24.54 363 ASN A CA 1
ATOM 2502 C C . ASN A 1 363 ? -5.483 -1.943 20.954 1.00 26.57 363 ASN A C 1
ATOM 2503 O O . ASN A 1 363 ? -6.587 -1.893 20.395 1.00 26.00 363 ASN A O 1
ATOM 2508 N N . ILE A 1 364 ? -4.388 -2.381 20.334 1.00 23.10 364 ILE A N 1
ATOM 2509 C CA . ILE A 1 364 ? -4.464 -2.867 18.965 1.00 25.18 364 ILE A CA 1
ATOM 2510 C C . ILE A 1 364 ? -5.285 -4.142 18.908 1.00 25.13 364 ILE A C 1
ATOM 2511 O O . ILE A 1 364 ? -6.070 -4.354 17.968 1.00 22.49 364 ILE A O 1
ATOM 2516 N N . TYR A 1 365 ? -5.149 -4.997 19.923 1.00 20.10 365 TYR A N 1
ATOM 2517 C CA . TYR A 1 365 ? -5.947 -6.210 19.939 1.00 24.81 365 TYR A CA 1
ATOM 2518 C C . TYR A 1 365 ? -7.432 -5.881 20.085 1.00 27.69 365 TYR A C 1
ATOM 2519 O O . TYR A 1 365 ? -8.271 -6.419 19.353 1.00 23.46 365 TYR A O 1
ATOM 2528 N N . LYS A 1 366 ? -7.777 -4.978 21.007 1.00 24.91 366 LYS A N 1
ATOM 2529 C CA . LYS A 1 366 ? -9.188 -4.656 21.199 1.00 24.88 366 LYS A CA 1
ATOM 2530 C C . LYS A 1 366 ? -9.765 -3.925 19.988 1.00 29.53 366 LYS A C 1
ATOM 2531 O O . LYS A 1 366 ? -10.886 -4.227 19.556 1.00 23.60 366 LYS A O 1
ATOM 2537 N N . GLU A 1 367 ? -9.014 -2.979 19.411 1.00 25.83 367 GLU A N 1
ATOM 2538 C CA . GLU A 1 367 ? -9.558 -2.110 18.374 1.00 25.19 367 GLU A CA 1
ATOM 2539 C C . GLU A 1 367 ? -9.470 -2.685 16.963 1.00 26.83 367 GLU A C 1
ATOM 2540 O O . GLU A 1 367 ? -10.172 -2.193 16.072 1.00 24.39 367 GLU A O 1
ATOM 2546 N N . VAL A 1 368 ? -8.633 -3.696 16.728 1.00 23.65 368 VAL A N 1
ATOM 2547 C CA . VAL A 1 368 ? -8.377 -4.180 15.375 1.00 19.67 368 VAL A CA 1
ATOM 2548 C C . VAL A 1 368 ? -8.455 -5.700 15.325 1.00 22.91 368 VAL A C 1
ATOM 2549 O O . VAL A 1 368 ? -9.312 -6.265 14.633 1.00 22.72 368 VAL A O 1
ATOM 2553 N N . LEU A 1 369 ? -7.571 -6.372 16.073 1.00 24.96 369 LEU A N 1
ATOM 2554 C CA . LEU A 1 369 ? -7.377 -7.813 15.918 1.00 23.50 369 LEU A CA 1
ATOM 2555 C C . LEU A 1 369 ? -8.553 -8.637 16.455 1.00 24.03 369 LEU A C 1
ATOM 2556 O O . LEU A 1 369 ? -8.836 -9.718 15.921 1.00 25.17 369 LEU A O 1
ATOM 2561 N N . SER A 1 370 ? -9.239 -8.170 17.508 1.00 20.07 370 SER A N 1
ATOM 2562 C CA . SER A 1 370 ? -10.370 -8.908 18.071 1.00 18.58 370 SER A CA 1
ATOM 2563 C C . SER A 1 370 ? -11.649 -8.772 17.247 1.00 25.18 370 SER A C 1
ATOM 2564 O O . SER A 1 370 ? -12.680 -9.334 17.639 1.00 23.67 370 SER A O 1
ATOM 2567 N N . LYS A 1 371 ? -11.621 -8.031 16.146 1.00 24.13 371 LYS A N 1
ATOM 2568 C CA . LYS A 1 371 ? -12.771 -7.925 15.260 1.00 19.33 371 LYS A CA 1
ATOM 2569 C C . LYS A 1 371 ? -12.659 -8.831 14.051 1.00 23.24 371 LYS A C 1
ATOM 2570 O O . LYS A 1 371 ? -13.547 -8.803 13.193 1.00 25.88 371 LYS A O 1
ATOM 2576 N N . LEU A 1 372 ? -11.602 -9.638 13.961 1.00 18.11 372 LEU A N 1
ATOM 2577 C CA . LEU A 1 372 ? -11.296 -10.367 12.730 1.00 26.09 372 LEU A CA 1
ATOM 2578 C C . LEU A 1 372 ? -11.737 -11.826 12.791 1.00 27.13 372 LEU A C 1
ATOM 2579 O O . LEU A 1 372 ? -11.783 -12.415 13.871 1.00 32.95 372 LEU A O 1
#